Protein AF-A0A431ICI7-F1 (afdb_monomer)

Secondary structure (DSSP, 8-state):
-------------------------------------PPPP----HHHHHHHHHHTSGGGSPTT---SS-GGGHHHHHHHHHHHIIIIITHHHHHHT-SSHHHHHHHHHHHHHHHHHHHHHHTS-SBTTBSS--HHHHHHHHHHTTIIIIITTTT---SS-GGGSHHHHHHHHHHHTSTTTGGG--HHHHHHHHHHH-TTT-TT-PPP-----GGGGS---GGGG---TTTTS----PPPTTTPPP--S------

pLDDT: mean 85.46, std 24.21, range [22.05, 98.94]

Radius of gyration: 22.64 Å; Cα contacts (8 Å, |Δi|>4): 256; chains: 1; bounding box: 68×72×57 Å

Sequence (255 aa):
MPRSRARVCTWQTRTRSSATPATSAHASRGTDATATRSSPAGTNDFVPMSEDLSTEWVDHHRPGAPDLYPADRREEMDELMAAIYRDVNNGVYRCGFAGSQRAYEDAYDRLFSRLDELSQRLGTRRYLMGDHITDADIRLFTTLVRFDPVYHGHFKCNRRKLSEMPVLWAYARDLFQTPGFGDTVDFDHIKAHYYRVHRDINPTGIVPLGPDLADWMQPHGREALGGSPFGAGTAPGPLPSDEVVTDQLGTHRLG

Structure (mmCIF, N/CA/C/O backbone):
data_AF-A0A431ICI7-F1
#
_entry.id   AF-A0A431ICI7-F1
#
loop_
_atom_site.group_PDB
_atom_site.id
_atom_site.type_symbol
_atom_site.label_atom_id
_atom_site.label_alt_id
_atom_site.label_comp_id
_atom_site.label_asym_id
_atom_site.label_entity_id
_atom_site.label_seq_id
_atom_site.pdbx_PDB_ins_code
_atom_site.Cartn_x
_atom_site.Cartn_y
_atom_site.Cartn_z
_atom_site.occupancy
_atom_site.B_iso_or_equiv
_atom_site.auth_seq_id
_atom_site.auth_comp_id
_atom_site.auth_asym_id
_atom_site.auth_atom_id
_atom_site.pdbx_PDB_model_num
ATOM 1 N N . MET A 1 1 ? 51.771 0.787 7.799 1.00 35.22 1 MET A N 1
ATOM 2 C CA . MET A 1 1 ? 51.733 2.243 8.060 1.00 35.22 1 MET A CA 1
ATOM 3 C C . MET A 1 1 ? 50.279 2.703 8.078 1.00 35.22 1 MET A C 1
ATOM 5 O O . MET A 1 1 ? 49.544 2.266 7.202 1.00 35.22 1 MET A O 1
ATOM 9 N N . PRO A 1 2 ? 49.844 3.491 9.076 1.00 38.69 2 PRO A N 1
ATOM 10 C CA . PRO A 1 2 ? 48.440 3.850 9.282 1.00 38.69 2 PRO A CA 1
ATOM 11 C C . PRO A 1 2 ? 48.113 5.327 8.941 1.00 38.69 2 PRO A C 1
ATOM 13 O O . PRO A 1 2 ? 49.014 6.161 8.938 1.00 38.69 2 PRO A O 1
ATOM 16 N N . ARG A 1 3 ? 46.797 5.622 8.835 1.00 31.08 3 ARG A N 1
ATOM 17 C CA . ARG A 1 3 ? 46.086 6.935 8.927 1.00 31.08 3 ARG A CA 1
ATOM 18 C C . ARG A 1 3 ? 46.197 7.889 7.721 1.00 31.08 3 ARG A C 1
ATOM 20 O O . ARG A 1 3 ? 47.238 7.961 7.102 1.00 31.08 3 ARG A O 1
ATOM 27 N N . SER A 1 4 ? 45.249 8.776 7.397 1.00 31.97 4 SER A N 1
ATOM 28 C CA . SER A 1 4 ? 43.814 9.014 7.682 1.00 31.97 4 SER A CA 1
ATOM 29 C C . SER A 1 4 ? 43.428 10.361 7.024 1.00 31.97 4 SER A C 1
ATOM 31 O O . SER A 1 4 ? 44.318 11.196 6.873 1.00 31.97 4 SER A O 1
ATOM 33 N N . ARG A 1 5 ? 42.111 10.618 6.884 1.00 31.31 5 ARG A N 1
ATOM 34 C CA . ARG A 1 5 ? 41.378 11.900 6.648 1.00 31.31 5 ARG A CA 1
ATOM 35 C C . ARG A 1 5 ? 41.137 12.247 5.171 1.00 31.31 5 ARG A C 1
ATOM 37 O O . ARG A 1 5 ? 42.087 12.389 4.424 1.00 31.31 5 ARG A O 1
ATOM 44 N N . ALA A 1 6 ? 39.901 12.262 4.661 1.00 29.48 6 ALA A N 1
ATOM 45 C CA . ALA A 1 6 ? 38.679 13.011 5.018 1.00 29.48 6 ALA A CA 1
ATOM 46 C C . ALA A 1 6 ? 38.737 14.498 4.635 1.00 29.48 6 ALA A C 1
ATOM 48 O O . ALA A 1 6 ? 39.538 15.233 5.214 1.00 29.48 6 ALA A O 1
ATOM 49 N N . ARG A 1 7 ? 37.823 14.901 3.733 1.00 26.66 7 ARG A N 1
ATOM 50 C CA . ARG A 1 7 ? 37.019 16.147 3.688 1.00 26.66 7 ARG A CA 1
ATOM 51 C C . ARG A 1 7 ? 36.610 16.434 2.239 1.00 26.66 7 ARG A C 1
ATOM 53 O O . ARG A 1 7 ? 37.477 16.804 1.468 1.00 26.66 7 ARG A O 1
ATOM 60 N N . VAL A 1 8 ? 35.312 16.397 1.936 1.00 26.14 8 VAL A N 1
ATOM 61 C CA . VAL A 1 8 ? 34.585 17.577 1.435 1.00 26.14 8 VAL A CA 1
ATOM 62 C C . VAL A 1 8 ? 33.158 17.472 1.969 1.00 26.14 8 VAL A C 1
ATOM 64 O O . VAL A 1 8 ? 32.419 16.554 1.646 1.00 26.14 8 VAL A O 1
ATOM 67 N N . CYS A 1 9 ? 32.815 18.401 2.852 1.00 22.05 9 CYS A N 1
ATOM 68 C CA . CYS A 1 9 ? 31.454 18.714 3.248 1.00 22.05 9 CYS A CA 1
ATOM 69 C C . CYS A 1 9 ? 31.240 20.154 2.786 1.00 22.05 9 CYS A C 1
ATOM 71 O O . CYS A 1 9 ? 32.040 21.020 3.145 1.00 22.05 9 CYS A O 1
ATOM 73 N N . THR A 1 10 ? 30.240 20.400 1.946 1.00 23.34 10 THR A N 1
ATOM 74 C CA . THR A 1 10 ? 29.652 21.729 1.724 1.00 23.34 10 THR A CA 1
ATOM 75 C C . THR A 1 10 ? 28.295 21.549 1.047 1.00 23.34 10 THR A C 1
ATOM 77 O O . THR A 1 10 ? 28.165 21.659 -0.163 1.00 23.34 10 THR A O 1
ATOM 80 N N . TRP A 1 11 ? 27.269 21.276 1.851 1.00 22.09 11 TRP A N 1
ATOM 81 C CA . TRP A 1 11 ? 25.891 21.578 1.475 1.00 22.09 11 TRP A CA 1
ATOM 82 C C . TRP A 1 11 ? 25.530 22.930 2.095 1.00 22.09 11 TRP A C 1
ATOM 84 O O . TRP A 1 11 ? 25.498 23.085 3.315 1.00 22.09 11 TRP A O 1
ATOM 94 N N . GLN A 1 12 ? 25.324 23.933 1.242 1.00 23.31 12 GLN A N 1
ATOM 95 C CA . GLN A 1 12 ? 24.682 25.198 1.588 1.00 23.31 12 GLN A CA 1
ATOM 96 C C . GLN A 1 12 ? 23.401 25.310 0.765 1.00 23.31 12 GLN A C 1
ATOM 98 O O . GLN A 1 12 ? 23.447 25.677 -0.404 1.00 23.31 12 GLN A O 1
ATOM 103 N N . THR A 1 13 ? 22.252 25.100 1.397 1.00 27.39 13 THR A N 1
ATOM 104 C CA . THR A 1 13 ? 20.994 25.702 0.954 1.00 27.39 13 THR A CA 1
ATOM 105 C C . THR A 1 13 ? 20.482 26.593 2.078 1.00 27.39 13 THR A C 1
ATOM 107 O O . THR A 1 13 ? 20.143 26.172 3.180 1.00 27.39 13 THR A O 1
ATOM 110 N N . ARG A 1 14 ? 20.541 27.900 1.806 1.00 24.08 14 ARG A N 1
ATOM 111 C CA . ARG A 1 14 ? 19.943 28.961 2.614 1.00 24.08 14 ARG A CA 1
ATOM 112 C C . ARG A 1 14 ? 18.426 28.870 2.492 1.00 24.08 14 ARG A C 1
ATOM 114 O O . ARG A 1 14 ? 17.901 29.124 1.415 1.00 24.08 14 ARG A O 1
ATOM 121 N N . THR A 1 15 ? 17.736 28.757 3.615 1.00 29.36 15 THR A N 1
ATOM 122 C CA . THR A 1 15 ? 16.410 29.362 3.783 1.00 29.36 15 THR A CA 1
ATOM 123 C C . THR A 1 15 ? 16.458 30.285 4.994 1.00 29.36 15 THR A C 1
ATOM 125 O O . THR A 1 15 ? 16.533 29.862 6.144 1.00 29.36 15 THR A O 1
ATOM 128 N N . ARG A 1 16 ? 16.482 31.595 4.720 1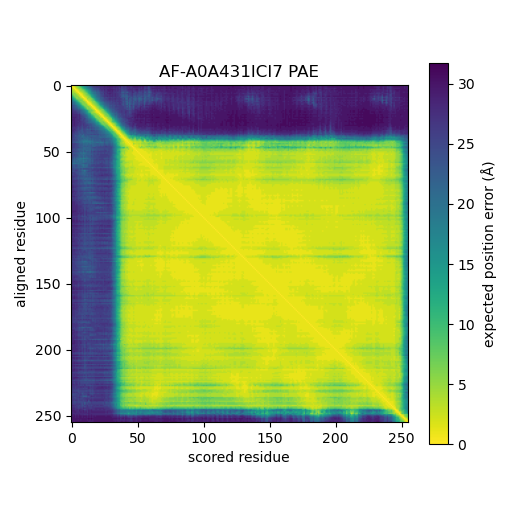.00 26.98 16 ARG A N 1
ATOM 129 C CA . ARG A 1 16 ? 16.219 32.630 5.722 1.00 26.98 16 ARG A CA 1
ATOM 130 C C . ARG A 1 16 ? 14.727 32.607 6.035 1.00 26.98 16 ARG A C 1
ATOM 132 O O . ARG A 1 16 ? 13.933 32.812 5.126 1.00 26.98 16 ARG A O 1
ATOM 139 N N . SER A 1 17 ? 14.366 32.508 7.307 1.00 28.56 17 SER A N 1
ATOM 140 C CA . SER A 1 17 ? 13.288 33.337 7.844 1.00 28.56 17 SER A CA 1
ATOM 141 C C . SER A 1 17 ? 13.507 33.580 9.334 1.00 28.56 17 SER A C 1
ATOM 143 O O . SER A 1 17 ? 13.981 32.724 10.073 1.00 28.56 17 SER A O 1
ATOM 145 N N . SER A 1 18 ? 13.269 34.826 9.704 1.00 29.34 18 SER A N 1
ATOM 146 C CA . SER A 1 18 ? 13.633 35.548 10.916 1.00 29.34 18 SER A CA 1
ATOM 147 C C . SER A 1 18 ? 12.704 35.285 12.101 1.00 29.34 18 SER A C 1
ATOM 149 O O . SER A 1 18 ? 11.494 35.336 11.914 1.00 29.34 18 SER A O 1
ATOM 151 N N . ALA A 1 19 ? 13.263 35.169 13.313 1.00 28.83 19 ALA A N 1
ATOM 152 C CA . ALA A 1 19 ? 12.935 36.019 14.473 1.00 28.83 19 ALA A CA 1
ATOM 153 C C . ALA A 1 19 ? 13.640 35.521 15.757 1.00 28.83 19 ALA A C 1
ATOM 155 O O . ALA A 1 19 ? 13.510 34.371 16.158 1.00 28.83 19 ALA A O 1
ATOM 156 N N . THR A 1 20 ? 14.357 36.418 16.431 1.00 29.75 20 THR A N 1
ATOM 157 C CA . THR A 1 20 ? 14.673 36.380 17.877 1.00 29.75 20 THR A CA 1
ATOM 158 C C . THR A 1 20 ? 14.260 37.759 18.433 1.00 29.75 20 THR A C 1
ATOM 160 O O . THR A 1 20 ? 14.182 38.688 17.620 1.00 29.75 20 THR A O 1
ATOM 163 N N . PRO A 1 21 ? 14.000 37.961 19.748 1.00 38.91 21 PRO A N 1
ATOM 164 C CA . PRO A 1 21 ? 15.080 37.918 20.751 1.00 38.91 21 PRO A CA 1
ATOM 165 C C . PRO A 1 21 ? 14.725 37.439 22.186 1.00 38.91 21 PRO A C 1
ATOM 167 O O . PRO A 1 21 ? 13.594 37.553 22.637 1.00 38.91 21 PRO A O 1
ATOM 170 N N . ALA A 1 22 ? 15.800 37.036 22.891 1.00 27.97 22 ALA A N 1
ATOM 171 C CA . ALA A 1 22 ? 16.102 37.159 24.336 1.00 27.97 22 ALA A CA 1
ATOM 172 C C . ALA A 1 22 ? 15.231 36.383 25.362 1.00 27.97 22 ALA A C 1
ATOM 174 O O . ALA A 1 22 ? 14.016 36.352 25.281 1.00 27.97 22 ALA A O 1
ATOM 175 N N . THR A 1 23 ? 15.768 35.774 26.435 1.00 29.08 23 THR A N 1
ATOM 176 C CA . THR A 1 23 ? 16.604 36.427 27.464 1.00 29.08 23 THR A CA 1
ATOM 177 C C . THR A 1 23 ? 17.294 35.424 28.423 1.00 29.08 23 THR A C 1
ATOM 179 O O . THR A 1 23 ? 16.712 34.416 28.802 1.00 29.08 23 THR A O 1
ATOM 182 N N . SER A 1 24 ? 18.501 35.816 28.859 1.00 28.12 24 SER A N 1
ATOM 183 C CA . SER A 1 24 ? 19.214 35.584 30.140 1.00 28.12 24 SER A CA 1
ATOM 184 C C . SER A 1 24 ? 19.641 34.194 30.640 1.00 28.12 24 SER A C 1
ATOM 186 O O . SER A 1 24 ? 18.874 33.251 30.776 1.00 28.12 24 SER A O 1
ATOM 188 N N . ALA A 1 25 ? 20.914 34.183 31.045 1.00 31.50 25 ALA A N 1
ATOM 189 C CA . ALA A 1 25 ? 21.702 33.121 31.643 1.00 31.50 25 ALA A CA 1
ATOM 190 C C . ALA A 1 25 ? 21.361 32.798 33.110 1.00 31.50 25 ALA A C 1
ATOM 192 O O . ALA A 1 25 ? 21.167 33.691 33.935 1.00 31.50 25 ALA A O 1
ATOM 193 N N . HIS A 1 26 ? 21.504 31.519 33.462 1.00 30.20 26 HIS A N 1
ATOM 194 C CA . HIS A 1 26 ? 22.018 31.111 34.767 1.00 30.20 26 HIS A CA 1
ATOM 195 C C . HIS A 1 26 ? 22.841 29.828 34.606 1.00 30.20 26 HIS A C 1
ATOM 197 O O . HIS A 1 26 ? 22.316 28.779 34.247 1.00 30.20 26 HIS A O 1
ATOM 203 N N . ALA A 1 27 ? 24.152 29.934 34.817 1.00 31.12 27 ALA A N 1
ATOM 204 C CA . ALA A 1 27 ? 25.061 28.799 34.829 1.00 31.12 27 ALA A CA 1
ATOM 205 C C . ALA A 1 27 ? 25.129 28.237 36.254 1.00 31.12 27 ALA A C 1
ATOM 207 O O . ALA A 1 27 ? 25.719 28.861 37.135 1.00 31.12 27 ALA A O 1
ATOM 208 N N . SER A 1 28 ? 24.557 27.056 36.477 1.00 32.16 28 SER A N 1
ATOM 209 C CA . SER A 1 28 ? 24.835 26.237 37.656 1.00 32.16 28 SER A CA 1
ATOM 210 C C . SER A 1 28 ? 25.696 25.041 37.248 1.00 32.16 28 SER A C 1
ATOM 212 O O . SER A 1 28 ? 25.405 24.308 36.306 1.00 32.16 28 SER A O 1
ATOM 214 N N . ARG A 1 29 ? 26.824 24.890 37.948 1.00 37.34 29 ARG A N 1
ATOM 215 C CA . ARG A 1 29 ? 27.723 23.738 37.854 1.00 37.34 29 ARG A CA 1
ATOM 216 C C . ARG A 1 29 ? 27.025 22.524 38.463 1.00 37.34 29 ARG A C 1
ATOM 218 O O . ARG A 1 29 ? 26.584 22.602 39.605 1.00 37.34 29 ARG A O 1
ATOM 225 N N . GLY A 1 30 ? 26.997 21.405 37.747 1.00 33.12 30 GLY A N 1
ATOM 226 C CA . GLY A 1 30 ? 26.501 20.150 38.296 1.00 33.12 30 GLY A CA 1
ATOM 227 C C . GLY A 1 30 ? 26.620 18.985 37.324 1.00 33.12 30 GLY A C 1
ATOM 228 O O . GLY A 1 30 ? 25.982 18.980 36.282 1.00 33.12 30 GLY A O 1
ATOM 229 N N . THR A 1 31 ? 27.399 17.993 37.752 1.00 35.88 31 THR A N 1
ATOM 230 C CA . THR A 1 31 ? 27.393 16.579 37.350 1.00 35.88 31 THR A CA 1
ATOM 231 C C . THR A 1 31 ? 27.916 16.195 35.965 1.00 35.88 31 THR A C 1
ATOM 233 O O . THR A 1 31 ? 27.416 16.593 34.919 1.00 35.88 31 THR A O 1
ATOM 236 N N . ASP A 1 32 ? 28.940 15.348 36.039 1.00 42.03 32 ASP A N 1
ATOM 237 C CA . ASP A 1 32 ? 29.557 14.531 35.006 1.00 42.03 32 ASP A CA 1
ATOM 238 C C . ASP A 1 32 ? 28.492 13.675 34.298 1.00 42.03 32 ASP A C 1
ATOM 240 O O . ASP A 1 32 ? 28.159 12.565 34.712 1.00 42.03 32 ASP A O 1
ATOM 244 N N . ALA A 1 33 ? 27.885 14.242 33.255 1.00 45.69 33 ALA A N 1
ATOM 245 C CA . ALA A 1 33 ? 27.108 13.484 32.296 1.00 45.69 33 ALA A CA 1
ATOM 246 C C . ALA A 1 33 ? 28.111 12.760 31.400 1.00 45.69 33 ALA A C 1
ATOM 248 O O . ALA A 1 33 ? 28.793 13.383 30.581 1.00 45.69 33 ALA A O 1
ATOM 249 N N . THR A 1 34 ? 28.189 11.438 31.538 1.00 48.56 34 THR A N 1
ATOM 250 C CA . THR A 1 34 ? 28.740 10.569 30.500 1.00 48.56 34 THR A CA 1
ATOM 251 C C . THR A 1 34 ? 27.905 10.802 29.246 1.00 48.56 34 THR A C 1
ATOM 253 O O . THR A 1 34 ? 26.868 10.185 29.031 1.00 48.56 34 THR A O 1
ATOM 256 N N . ALA A 1 35 ? 28.324 11.775 28.440 1.00 48.50 35 ALA A N 1
ATOM 257 C CA . ALA A 1 35 ? 27.729 12.063 27.156 1.00 48.50 35 ALA A CA 1
ATOM 258 C C . ALA A 1 35 ? 27.976 10.838 26.277 1.00 48.50 35 ALA A C 1
ATOM 260 O O . ALA A 1 35 ? 29.051 10.675 25.693 1.00 48.50 35 ALA A O 1
ATOM 261 N N . THR A 1 36 ? 26.983 9.953 26.198 1.00 52.47 36 THR A N 1
ATOM 262 C CA . THR A 1 36 ? 26.828 9.048 25.065 1.00 52.47 36 THR A CA 1
ATOM 263 C C . THR A 1 36 ? 26.913 9.919 23.825 1.00 52.47 36 THR A C 1
ATOM 265 O O . THR A 1 36 ? 26.010 10.709 23.553 1.00 52.47 36 THR A O 1
ATOM 268 N N . ARG A 1 37 ? 28.042 9.849 23.112 1.00 49.06 37 ARG A N 1
ATOM 269 C CA . ARG A 1 37 ? 28.173 10.487 21.805 1.00 49.06 37 ARG A CA 1
ATOM 270 C C . ARG A 1 37 ? 27.180 9.783 20.894 1.00 49.06 37 ARG A C 1
ATOM 272 O O . ARG A 1 37 ? 27.478 8.705 20.389 1.00 49.06 37 ARG A O 1
ATOM 279 N N . SER A 1 38 ? 26.002 10.364 20.716 1.00 62.31 38 SER A N 1
ATOM 280 C CA . SER A 1 38 ? 25.172 10.024 19.577 1.00 62.31 38 SER A CA 1
ATOM 281 C C . SER A 1 38 ? 25.931 10.480 18.336 1.00 62.31 38 SER A C 1
ATOM 283 O O . SER A 1 38 ? 26.339 11.640 18.221 1.00 62.31 38 SER A O 1
ATOM 285 N N . SER A 1 39 ? 26.197 9.550 17.422 1.00 71.94 39 SER A N 1
ATOM 286 C CA . SER A 1 39 ? 26.576 9.934 16.067 1.00 71.94 39 SER A CA 1
ATOM 287 C C . SER A 1 39 ? 25.468 10.838 15.511 1.00 71.94 39 SER A C 1
ATOM 289 O O . SER A 1 39 ? 24.292 10.550 15.754 1.00 71.94 39 SER A O 1
ATOM 291 N N . PRO A 1 40 ? 25.801 11.938 14.815 1.00 71.62 40 PRO A N 1
ATOM 292 C CA . PRO A 1 40 ? 24.779 12.779 14.208 1.00 71.62 40 PRO A CA 1
ATOM 293 C C . PRO A 1 40 ? 23.959 11.939 13.221 1.00 71.62 40 PRO A C 1
ATOM 295 O O . PRO A 1 40 ? 24.529 11.179 12.437 1.00 71.62 40 PRO A O 1
ATOM 298 N N . ALA A 1 41 ? 22.632 12.059 13.281 1.00 73.88 41 ALA A N 1
ATOM 299 C CA . ALA A 1 41 ? 21.757 11.454 12.285 1.00 73.88 41 ALA A CA 1
ATOM 300 C C . ALA A 1 41 ? 22.083 12.045 10.901 1.00 73.88 41 ALA A C 1
ATOM 302 O O . ALA A 1 41 ? 22.300 13.252 10.796 1.00 73.88 41 ALA A O 1
ATOM 303 N N . GLY A 1 42 ? 22.147 11.204 9.863 1.00 79.25 42 GLY A N 1
ATOM 304 C CA . GLY A 1 42 ? 22.395 11.654 8.487 1.00 79.25 42 GLY A CA 1
ATOM 305 C C . GLY A 1 42 ? 21.207 12.444 7.933 1.00 79.25 42 GLY A C 1
ATOM 306 O O . GLY A 1 42 ? 21.300 13.651 7.740 1.00 79.25 42 GLY A O 1
ATOM 307 N N . THR A 1 43 ? 20.080 11.761 7.731 1.00 87.38 43 THR A N 1
ATOM 308 C CA . THR A 1 43 ? 18.761 12.329 7.412 1.00 87.38 43 THR A CA 1
ATOM 309 C C . THR A 1 43 ? 17.673 11.377 7.925 1.00 87.38 43 THR A C 1
ATOM 311 O O . THR A 1 43 ? 17.943 10.200 8.162 1.00 87.38 43 THR A O 1
ATOM 314 N N . ASN A 1 44 ? 16.463 11.886 8.142 1.00 86.62 44 ASN A N 1
ATOM 315 C CA . ASN A 1 44 ? 15.256 11.107 8.436 1.00 86.62 44 ASN A CA 1
ATOM 316 C C . ASN A 1 44 ? 14.088 11.485 7.507 1.00 86.62 44 ASN A C 1
ATOM 318 O O . ASN A 1 44 ? 12.935 11.167 7.807 1.00 86.62 44 ASN A O 1
ATOM 322 N N . ASP A 1 45 ? 14.383 12.189 6.411 1.00 86.88 45 ASP A N 1
ATOM 323 C CA . ASP A 1 45 ? 13.393 12.573 5.413 1.00 86.88 45 ASP A CA 1
ATOM 324 C C . ASP A 1 45 ? 13.103 11.388 4.483 1.00 86.88 45 ASP A C 1
ATOM 326 O O . ASP A 1 45 ? 13.849 11.097 3.550 1.00 86.88 45 ASP A O 1
ATOM 330 N N . PHE A 1 46 ? 12.040 10.648 4.798 1.00 84.75 46 PHE A N 1
ATOM 331 C CA . PHE A 1 46 ? 11.766 9.345 4.192 1.00 84.75 46 PHE A CA 1
ATOM 332 C C . PHE A 1 46 ? 11.384 9.415 2.708 1.00 84.75 46 PHE A C 1
ATOM 334 O O . PHE A 1 46 ? 11.572 8.420 2.011 1.00 84.75 46 PHE A O 1
ATOM 341 N N . VAL A 1 47 ? 10.860 10.550 2.223 1.00 81.00 47 VAL A N 1
ATOM 342 C CA . VAL A 1 47 ? 10.490 10.701 0.805 1.00 81.00 47 VAL A CA 1
ATOM 343 C C . VAL A 1 47 ? 11.751 10.823 -0.063 1.00 81.00 47 VAL A C 1
ATOM 345 O O . VAL A 1 47 ? 12.003 9.887 -0.829 1.00 81.00 47 VAL A O 1
ATOM 348 N N . PRO A 1 48 ? 12.619 11.843 0.119 1.00 84.81 48 PRO A N 1
ATOM 349 C CA . PRO A 1 48 ? 13.861 11.951 -0.642 1.00 84.81 48 PRO A CA 1
ATOM 350 C C . PRO A 1 48 ? 14.784 10.757 -0.440 1.00 84.81 48 PRO A C 1
ATOM 352 O O . PRO A 1 48 ? 15.474 10.373 -1.365 1.00 84.81 48 PRO A O 1
ATOM 355 N N . MET A 1 49 ? 14.777 10.108 0.729 1.00 89.44 49 MET A N 1
ATOM 356 C CA . MET A 1 49 ? 15.611 8.923 0.951 1.00 89.44 49 MET A CA 1
ATOM 357 C C . MET A 1 49 ? 15.346 7.796 -0.059 1.00 89.44 49 MET A C 1
ATOM 359 O O . MET A 1 49 ? 16.296 7.181 -0.536 1.00 89.44 49 MET A O 1
ATOM 363 N N . SER A 1 50 ? 14.081 7.493 -0.370 1.00 88.69 50 SER A N 1
ATOM 364 C CA . SER A 1 50 ? 13.743 6.441 -1.348 1.00 88.69 50 SER A CA 1
ATOM 365 C C . SER A 1 50 ? 14.139 6.818 -2.781 1.00 88.69 50 SER A C 1
ATOM 367 O O . SER A 1 50 ? 14.607 5.974 -3.552 1.00 88.69 50 SER A O 1
ATOM 369 N N . GLU A 1 51 ? 14.023 8.105 -3.104 1.00 91.88 51 GLU A N 1
ATOM 370 C CA . GLU A 1 51 ? 14.416 8.677 -4.390 1.00 91.88 51 GLU A CA 1
ATOM 371 C C . GLU A 1 51 ? 15.943 8.679 -4.529 1.00 91.88 51 GLU A C 1
ATOM 373 O O . GLU A 1 51 ? 16.459 8.126 -5.496 1.00 91.88 51 GLU A O 1
ATOM 378 N N . ASP A 1 52 ? 16.667 9.155 -3.514 1.00 94.69 52 ASP A N 1
ATOM 379 C CA . ASP A 1 52 ? 18.129 9.159 -3.446 1.00 94.69 52 ASP A CA 1
ATOM 380 C C . ASP A 1 52 ? 18.692 7.741 -3.590 1.00 94.69 52 ASP A C 1
ATOM 382 O O . ASP A 1 52 ? 19.647 7.522 -4.334 1.00 94.69 52 ASP A O 1
ATOM 386 N N . LEU A 1 53 ? 18.095 6.744 -2.923 1.00 94.94 53 LEU A N 1
ATOM 387 C CA . LEU A 1 53 ? 18.489 5.341 -3.095 1.00 94.94 53 LEU A CA 1
ATOM 388 C C . LEU A 1 53 ? 18.336 4.876 -4.546 1.00 94.94 53 LEU A C 1
ATOM 390 O O . LEU A 1 53 ? 19.136 4.061 -5.001 1.00 94.94 53 LEU A O 1
ATOM 394 N N . SER A 1 54 ? 17.346 5.394 -5.270 1.00 93.62 54 SER A N 1
ATOM 395 C CA . SER A 1 54 ? 17.090 5.047 -6.668 1.00 93.62 54 SER A CA 1
ATOM 396 C C . SER A 1 54 ? 17.965 5.838 -7.650 1.00 93.62 54 SER A C 1
ATOM 398 O O . SER A 1 54 ? 18.311 5.298 -8.698 1.00 93.62 54 SER A O 1
ATOM 400 N N . THR A 1 55 ? 18.349 7.083 -7.337 1.00 93.94 55 THR A N 1
ATOM 401 C CA . THR A 1 55 ? 19.036 7.987 -8.284 1.00 93.94 55 THR A CA 1
ATOM 402 C C . THR A 1 55 ? 20.494 8.280 -7.949 1.00 93.94 55 THR A C 1
ATOM 404 O O . THR A 1 55 ? 21.317 8.348 -8.858 1.00 93.94 55 THR A O 1
ATOM 407 N N . GLU A 1 56 ? 20.842 8.416 -6.671 1.00 96.44 56 GLU A N 1
ATOM 408 C CA . GLU A 1 56 ? 22.183 8.824 -6.229 1.00 96.44 56 GLU A CA 1
ATOM 409 C C . GLU A 1 56 ? 23.084 7.627 -5.894 1.00 96.44 56 GLU A C 1
ATOM 411 O O . GLU A 1 56 ? 24.308 7.736 -5.921 1.00 96.44 56 GLU A O 1
ATOM 416 N N . TRP A 1 57 ? 22.497 6.464 -5.597 1.00 96.38 57 TRP A N 1
ATOM 417 C CA . TRP A 1 57 ? 23.226 5.244 -5.219 1.00 96.38 57 TRP A CA 1
ATOM 418 C C . TRP A 1 57 ? 23.393 4.237 -6.363 1.00 96.38 57 TRP A C 1
ATOM 420 O O . TRP A 1 57 ? 23.775 3.092 -6.117 1.00 96.38 57 TRP A O 1
ATOM 430 N N . VAL A 1 58 ? 23.138 4.646 -7.609 1.00 95.31 58 VAL A N 1
ATOM 431 C CA . VAL A 1 58 ? 23.139 3.767 -8.795 1.00 95.31 58 VAL A CA 1
ATOM 432 C C . VAL A 1 58 ? 24.447 2.982 -8.943 1.00 95.31 58 VAL A C 1
ATOM 434 O O . VAL A 1 58 ? 24.419 1.786 -9.228 1.00 95.31 58 VAL A O 1
ATOM 437 N N . ASP A 1 59 ? 25.592 3.603 -8.643 1.00 96.94 59 ASP A N 1
ATOM 438 C CA . ASP A 1 59 ? 26.917 2.961 -8.700 1.00 96.94 59 ASP A CA 1
ATOM 439 C C . ASP A 1 59 ? 27.103 1.819 -7.678 1.00 96.94 59 ASP A C 1
ATOM 441 O O . ASP A 1 59 ? 28.061 1.045 -7.752 1.00 96.94 59 ASP A O 1
ATOM 445 N N . HIS A 1 60 ? 26.194 1.706 -6.709 1.00 97.44 60 HIS A N 1
ATOM 446 C CA . HIS A 1 60 ? 26.193 0.689 -5.661 1.00 97.44 60 HIS A CA 1
ATOM 447 C C . HIS A 1 60 ? 25.067 -0.335 -5.817 1.00 97.44 60 HIS A C 1
ATOM 449 O O . HIS A 1 60 ? 24.961 -1.262 -5.010 1.00 97.44 60 HIS A O 1
ATOM 455 N N . HIS A 1 61 ? 24.227 -0.199 -6.843 1.00 97.75 61 HIS A N 1
ATOM 456 C CA . HIS A 1 61 ? 23.170 -1.163 -7.112 1.00 97.75 61 HIS A CA 1
ATOM 457 C C . HIS A 1 61 ? 23.749 -2.500 -7.573 1.00 97.75 61 HIS A C 1
ATOM 459 O O . HIS A 1 61 ? 24.776 -2.581 -8.251 1.00 97.75 61 HIS A O 1
ATOM 465 N N . ARG A 1 62 ? 23.052 -3.588 -7.239 1.00 97.19 62 ARG A N 1
ATOM 466 C CA . ARG A 1 62 ? 23.384 -4.902 -7.798 1.00 97.19 62 ARG A CA 1
ATOM 467 C C . ARG A 1 62 ? 23.141 -4.917 -9.317 1.00 97.19 62 ARG A C 1
ATOM 469 O O . ARG A 1 62 ? 22.216 -4.256 -9.796 1.00 97.19 62 ARG A O 1
ATOM 476 N N . PRO A 1 63 ? 23.857 -5.762 -10.076 1.00 97.19 63 PRO A N 1
ATOM 477 C CA . PRO A 1 63 ? 23.485 -6.053 -11.455 1.00 97.19 63 PRO A CA 1
ATOM 478 C C . PRO A 1 63 ? 22.025 -6.523 -11.557 1.00 97.19 63 PRO A C 1
ATOM 480 O O . PRO A 1 63 ? 21.572 -7.375 -10.785 1.00 97.19 63 PRO A O 1
ATOM 483 N N . GLY A 1 64 ? 21.285 -5.949 -12.508 1.00 96.50 64 GLY A N 1
ATOM 484 C CA . GLY A 1 64 ? 19.868 -6.248 -12.716 1.00 96.50 64 GLY A CA 1
ATOM 485 C C . GLY A 1 64 ? 18.927 -5.658 -11.660 1.00 96.50 64 GLY A C 1
ATOM 486 O O . GLY A 1 64 ? 17.808 -6.154 -11.531 1.00 96.50 64 GLY A O 1
ATOM 487 N N . ALA A 1 65 ? 19.350 -4.655 -10.880 1.00 97.69 65 ALA A N 1
ATOM 488 C CA . ALA A 1 65 ? 18.419 -3.872 -10.070 1.00 97.69 65 ALA A CA 1
ATOM 489 C C . ALA A 1 65 ? 17.367 -3.191 -10.976 1.00 97.69 65 ALA A C 1
ATOM 491 O O . ALA A 1 65 ? 17.730 -2.697 -12.047 1.00 97.69 65 ALA A O 1
ATOM 492 N N . PRO A 1 66 ? 16.075 -3.207 -10.601 1.00 96.75 66 PRO A N 1
ATOM 493 C CA . PRO A 1 66 ? 15.034 -2.525 -11.365 1.00 96.75 66 PRO A CA 1
ATOM 494 C C . PRO A 1 66 ? 15.162 -1.001 -11.230 1.00 96.75 66 PRO A C 1
ATOM 496 O O . PRO A 1 66 ? 15.581 -0.501 -10.188 1.00 96.75 66 PRO A O 1
ATOM 499 N N . ASP A 1 67 ? 14.735 -0.266 -12.257 1.00 95.56 67 ASP A N 1
ATOM 500 C CA . ASP A 1 67 ? 14.538 1.182 -12.159 1.00 95.56 67 ASP A CA 1
ATOM 501 C C . ASP A 1 67 ? 13.179 1.462 -11.505 1.00 95.56 67 ASP A C 1
ATOM 503 O O . ASP A 1 67 ? 12.129 1.366 -12.143 1.00 95.56 67 ASP A O 1
ATOM 507 N N . LEU A 1 68 ? 13.205 1.747 -10.202 1.00 97.31 68 LEU A N 1
ATOM 508 C CA . LEU A 1 68 ? 12.007 2.023 -9.407 1.00 97.31 68 LEU A CA 1
ATOM 509 C C . LEU A 1 68 ? 11.517 3.467 -9.559 1.00 97.31 68 LEU A C 1
ATOM 511 O O . LEU A 1 68 ? 10.385 3.758 -9.167 1.00 97.31 68 LEU A O 1
ATOM 515 N N . TYR A 1 69 ? 12.335 4.363 -10.123 1.00 97.06 69 TYR A N 1
ATOM 516 C CA . TYR A 1 69 ? 12.012 5.782 -10.259 1.00 97.06 69 TYR A CA 1
ATOM 517 C C . TYR A 1 69 ? 12.387 6.347 -11.652 1.00 97.06 69 TYR A C 1
ATOM 519 O O . TYR A 1 69 ? 13.168 7.312 -11.766 1.00 97.06 69 TYR A O 1
ATOM 527 N N . PRO A 1 70 ? 11.821 5.764 -12.732 1.00 95.62 70 PRO A N 1
ATOM 528 C CA . PRO A 1 70 ? 12.247 6.029 -14.102 1.00 95.62 70 PRO A CA 1
ATOM 529 C C . PRO A 1 70 ? 11.885 7.444 -14.551 1.00 95.62 70 PRO A C 1
ATOM 531 O O . PRO A 1 70 ? 10.774 7.929 -14.324 1.00 95.62 70 PRO A O 1
ATOM 534 N N . ALA A 1 71 ? 12.839 8.113 -15.204 1.00 95.25 71 ALA A N 1
ATOM 535 C CA . ALA A 1 71 ? 12.767 9.539 -15.530 1.00 95.25 71 ALA A CA 1
ATOM 536 C C . ALA A 1 71 ? 11.557 9.932 -16.395 1.00 95.25 71 ALA A C 1
ATOM 538 O O . ALA A 1 71 ? 11.009 11.017 -16.213 1.00 95.25 71 ALA A O 1
ATOM 539 N N . ASP A 1 72 ? 11.119 9.059 -17.303 1.00 95.31 72 ASP A N 1
ATOM 540 C CA . ASP A 1 72 ? 10.003 9.292 -18.226 1.00 95.31 72 ASP A CA 1
ATOM 541 C C . ASP A 1 72 ? 8.621 9.240 -17.555 1.00 95.31 72 ASP A C 1
ATOM 543 O O . ASP A 1 72 ? 7.634 9.630 -18.176 1.00 95.31 72 ASP A O 1
ATOM 547 N N . ARG A 1 73 ? 8.535 8.783 -16.296 1.00 95.25 73 ARG A N 1
ATOM 548 C CA . ARG A 1 73 ? 7.265 8.625 -15.562 1.00 95.25 73 ARG A CA 1
ATOM 549 C C . ARG A 1 73 ? 7.190 9.405 -14.254 1.00 95.25 73 ARG A C 1
ATOM 551 O O . ARG A 1 73 ? 6.177 9.301 -13.565 1.00 95.25 73 ARG A O 1
ATOM 558 N N . ARG A 1 74 ? 8.230 10.165 -13.894 1.00 95.69 74 ARG A N 1
ATOM 559 C CA . ARG A 1 74 ? 8.320 10.836 -12.582 1.00 95.69 74 ARG A CA 1
ATOM 560 C C . ARG A 1 74 ? 7.156 11.773 -12.318 1.00 95.69 74 ARG A C 1
ATOM 562 O O . ARG A 1 74 ? 6.557 11.666 -11.266 1.00 95.69 74 ARG A O 1
ATOM 569 N N . GLU A 1 75 ? 6.771 12.600 -13.287 1.00 97.50 75 GLU A N 1
ATOM 570 C CA . GLU A 1 75 ? 5.674 13.560 -13.104 1.00 97.50 75 GLU A CA 1
ATOM 571 C C . GLU A 1 75 ? 4.351 12.867 -12.729 1.00 97.50 75 GLU A C 1
ATOM 573 O O . GLU A 1 75 ? 3.780 13.155 -11.679 1.00 97.50 75 GLU A O 1
ATOM 578 N N . GLU A 1 76 ? 3.906 11.878 -13.518 1.00 97.56 76 GLU A N 1
ATOM 579 C CA . GLU A 1 76 ? 2.691 11.106 -13.204 1.00 97.56 76 GLU A CA 1
ATOM 580 C C . GLU A 1 76 ? 2.830 10.358 -11.867 1.00 97.56 76 GLU A C 1
ATOM 582 O O . GLU A 1 76 ? 1.884 10.273 -11.077 1.00 97.56 76 GLU A O 1
ATOM 587 N N . MET A 1 77 ? 4.008 9.792 -11.609 1.00 97.62 77 MET A N 1
ATOM 588 C CA . MET A 1 77 ? 4.260 9.012 -10.406 1.00 97.62 77 MET A CA 1
ATOM 589 C C . MET A 1 77 ? 4.262 9.883 -9.149 1.00 97.62 77 MET A C 1
ATOM 591 O O . MET A 1 77 ? 3.663 9.487 -8.156 1.00 97.62 77 MET A O 1
ATOM 595 N N . ASP A 1 78 ? 4.860 11.069 -9.187 1.00 97.62 78 ASP A N 1
ATOM 596 C CA . ASP A 1 78 ? 4.917 12.011 -8.069 1.00 97.62 78 ASP A CA 1
ATOM 597 C C . ASP A 1 78 ? 3.517 12.501 -7.699 1.00 97.62 78 ASP A C 1
ATOM 599 O O . ASP A 1 78 ? 3.150 12.517 -6.519 1.00 97.62 78 ASP A O 1
ATOM 603 N N . GLU A 1 79 ? 2.692 12.821 -8.699 1.00 98.31 79 GLU A N 1
ATOM 604 C CA . GLU A 1 79 ? 1.287 13.176 -8.492 1.00 98.31 79 GLU A CA 1
ATOM 605 C C . GLU A 1 79 ? 0.506 12.034 -7.827 1.00 98.31 79 GLU A C 1
ATOM 607 O O . GLU A 1 79 ? -0.217 12.243 -6.841 1.00 98.31 79 GLU A O 1
ATOM 612 N N . LEU A 1 80 ? 0.679 10.806 -8.328 1.00 98.50 80 LEU A N 1
ATOM 613 C CA . LEU A 1 80 ? 0.020 9.625 -7.781 1.00 98.50 80 LEU A CA 1
ATOM 614 C C . LEU A 1 80 ? 0.499 9.314 -6.356 1.00 98.50 80 LEU A C 1
ATOM 616 O O . LEU A 1 80 ? -0.325 9.073 -5.472 1.00 98.50 80 LEU A O 1
ATOM 620 N N . MET A 1 81 ? 1.807 9.354 -6.105 1.00 98.31 81 MET A N 1
ATOM 621 C CA . MET A 1 81 ? 2.403 9.116 -4.790 1.00 98.31 81 MET A CA 1
ATOM 622 C C . MET A 1 81 ? 1.963 10.173 -3.777 1.00 98.31 81 MET A C 1
ATOM 624 O O . MET A 1 81 ? 1.640 9.824 -2.641 1.00 98.31 81 MET A O 1
ATOM 628 N N . ALA A 1 82 ? 1.862 11.444 -4.174 1.00 98.06 82 ALA A N 1
ATOM 629 C CA . ALA A 1 82 ? 1.336 12.503 -3.317 1.00 98.06 82 ALA A CA 1
ATOM 630 C C . ALA A 1 82 ? -0.138 12.258 -2.947 1.00 98.06 82 ALA A C 1
ATOM 632 O O . ALA A 1 82 ? -0.536 12.451 -1.791 1.00 98.06 82 ALA A O 1
ATOM 633 N N . ALA A 1 83 ? -0.953 11.792 -3.900 1.00 98.50 83 ALA A N 1
ATOM 634 C CA . ALA A 1 83 ? -2.344 11.428 -3.647 1.00 98.50 83 ALA A CA 1
ATOM 635 C C . ALA A 1 83 ? -2.465 10.203 -2.721 1.00 98.50 83 ALA A C 1
ATOM 637 O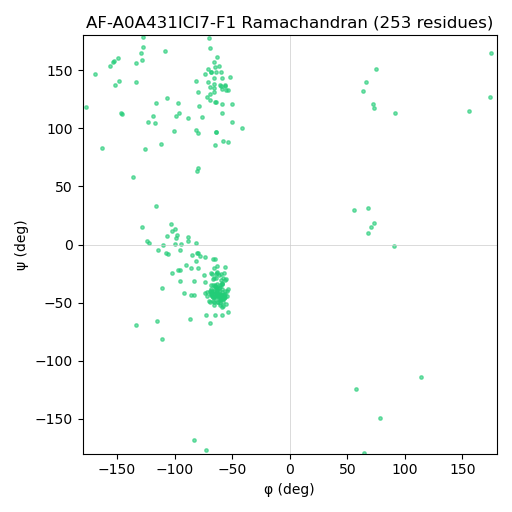 O . ALA A 1 83 ? -3.240 10.242 -1.760 1.00 98.50 83 ALA A O 1
ATOM 638 N N . ILE A 1 84 ? -1.669 9.154 -2.955 1.00 98.69 84 ILE A N 1
ATOM 639 C CA . ILE A 1 84 ? -1.595 7.957 -2.100 1.00 98.69 84 ILE A CA 1
ATOM 640 C C . ILE A 1 84 ? -1.158 8.343 -0.685 1.00 98.69 84 ILE A C 1
ATOM 642 O O . ILE A 1 84 ? -1.800 7.937 0.283 1.00 98.69 84 ILE A O 1
ATOM 646 N N . TYR A 1 85 ? -0.143 9.194 -0.541 1.00 98.38 85 TYR A N 1
ATOM 647 C CA . TYR A 1 85 ? 0.301 9.662 0.767 1.00 98.38 85 TYR A CA 1
ATOM 648 C C . TYR A 1 85 ? -0.808 10.403 1.510 1.00 98.38 85 TYR A C 1
ATOM 650 O O . TYR A 1 85 ? -1.141 10.074 2.650 1.00 98.38 85 TYR A O 1
ATOM 658 N N . ARG A 1 86 ? -1.416 11.396 0.857 1.00 98.50 86 ARG A N 1
ATOM 659 C CA . ARG A 1 86 ? -2.424 12.264 1.468 1.00 98.50 86 ARG A CA 1
ATOM 660 C C . ARG A 1 86 ? -3.695 11.509 1.864 1.00 98.50 86 ARG A C 1
ATOM 662 O O . ARG A 1 86 ? -4.260 11.808 2.920 1.00 98.50 86 ARG A O 1
ATOM 669 N N . ASP A 1 87 ? -4.164 10.607 1.006 1.00 98.75 87 ASP A N 1
ATOM 670 C CA . ASP A 1 87 ? -5.490 9.992 1.124 1.00 98.75 87 ASP A CA 1
ATOM 671 C C . ASP A 1 87 ? -5.438 8.563 1.692 1.00 98.75 87 ASP A C 1
ATOM 673 O O . ASP A 1 87 ? -6.414 8.135 2.297 1.00 98.75 87 ASP A O 1
ATOM 677 N N . VAL A 1 88 ? -4.318 7.840 1.558 1.00 98.88 88 VAL A N 1
ATOM 678 C CA . VAL A 1 88 ? -4.174 6.440 2.006 1.00 98.88 88 VAL A CA 1
ATOM 679 C C . VAL A 1 88 ? -3.152 6.315 3.129 1.00 98.88 88 VAL A C 1
ATOM 681 O O . VAL A 1 88 ? -3.549 6.022 4.257 1.00 98.88 88 VAL A O 1
ATOM 684 N N . ASN A 1 89 ? -1.866 6.590 2.871 1.00 98.50 89 ASN A N 1
ATOM 685 C CA . ASN A 1 89 ? -0.807 6.351 3.863 1.00 98.50 89 ASN A CA 1
ATOM 686 C C . ASN A 1 89 ? -1.034 7.178 5.135 1.00 98.50 89 ASN A C 1
ATOM 688 O O . ASN A 1 89 ? -1.012 6.644 6.237 1.00 98.50 89 ASN A O 1
ATOM 692 N N . ASN A 1 90 ? -1.317 8.473 4.986 1.00 98.25 90 ASN A N 1
ATOM 693 C CA . ASN A 1 90 ? -1.704 9.344 6.093 1.00 98.25 90 ASN A CA 1
ATOM 694 C C . ASN A 1 90 ? -3.218 9.278 6.376 1.00 98.25 90 ASN A C 1
ATOM 696 O O . ASN A 1 90 ? -3.669 9.621 7.467 1.00 98.25 90 ASN A O 1
ATOM 700 N N . GLY A 1 91 ? -4.026 8.832 5.409 1.00 98.69 91 GLY A N 1
ATOM 701 C CA . GLY A 1 91 ? -5.481 8.714 5.548 1.00 98.69 91 GLY A CA 1
ATOM 702 C C . GLY A 1 91 ? -5.902 7.767 6.671 1.00 98.69 91 GLY A C 1
ATOM 703 O O . GLY A 1 91 ? -6.746 8.127 7.493 1.00 98.69 91 GLY A O 1
ATOM 704 N N . VAL A 1 92 ? -5.255 6.603 6.780 1.00 98.81 92 VAL A N 1
ATOM 705 C CA . VAL A 1 92 ? -5.531 5.645 7.867 1.00 98.81 92 VAL A CA 1
ATOM 706 C C . VAL A 1 92 ? -5.193 6.222 9.248 1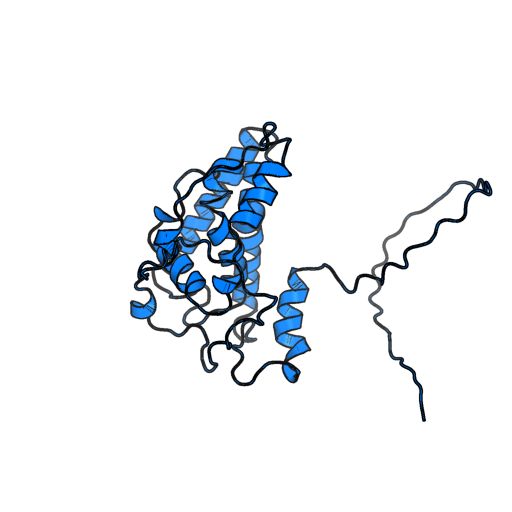.00 98.81 92 VAL A C 1
ATOM 708 O O . VAL A 1 92 ? -5.948 6.023 10.198 1.00 98.81 92 VAL A O 1
ATOM 711 N N . TYR A 1 93 ? -4.116 7.008 9.363 1.00 98.56 93 TYR A N 1
ATOM 712 C CA . TYR A 1 93 ? -3.754 7.700 10.606 1.00 98.56 93 TYR A CA 1
ATOM 713 C C . TYR A 1 93 ? -4.766 8.792 10.952 1.00 98.56 93 TYR A C 1
ATOM 715 O O . TYR A 1 93 ? -5.165 8.916 12.108 1.00 98.56 93 TYR A O 1
ATOM 723 N N . ARG A 1 94 ? -5.233 9.551 9.954 1.00 98.62 94 ARG A N 1
ATOM 724 C CA . ARG A 1 94 ? -6.298 10.546 10.147 1.00 98.62 94 ARG A CA 1
ATOM 725 C C . ARG A 1 94 ? -7.593 9.909 10.646 1.00 98.62 94 ARG A C 1
ATOM 727 O O . ARG A 1 94 ? -8.245 10.514 11.486 1.00 98.62 94 ARG A O 1
ATOM 734 N N . CYS A 1 95 ? -7.929 8.699 10.195 1.00 98.69 95 CYS A N 1
ATOM 735 C CA . CYS A 1 95 ? -9.051 7.938 10.750 1.00 98.69 95 CYS A CA 1
ATOM 736 C C . CYS A 1 95 ? -8.782 7.533 12.207 1.00 98.69 95 CYS A C 1
ATOM 738 O O . CYS A 1 95 ? -9.593 7.800 13.091 1.00 98.69 95 CYS A O 1
ATOM 740 N N . GLY A 1 96 ? -7.629 6.909 12.468 1.00 98.00 96 GLY A N 1
ATOM 741 C CA . GLY A 1 96 ? -7.305 6.338 13.776 1.00 98.00 96 GLY A CA 1
ATOM 742 C C . GLY A 1 96 ? -7.162 7.355 14.903 1.00 98.00 96 GLY A C 1
ATOM 743 O O . GLY A 1 96 ? -7.581 7.081 16.026 1.00 98.00 96 GLY A O 1
ATOM 744 N N . PHE A 1 97 ? -6.611 8.527 14.594 1.00 98.31 97 PHE A N 1
ATOM 745 C CA . PHE A 1 97 ? -6.349 9.604 15.551 1.00 98.31 97 PHE A CA 1
ATOM 746 C C . PHE A 1 97 ? -7.374 10.744 15.487 1.00 98.31 97 PHE A C 1
ATOM 748 O O . PHE A 1 97 ? -7.151 11.810 16.062 1.00 98.31 97 PHE A O 1
ATOM 755 N N . ALA A 1 98 ? -8.496 10.555 14.788 1.00 98.19 98 ALA A N 1
ATOM 756 C CA . ALA A 1 98 ? -9.548 11.558 14.723 1.00 98.19 98 ALA A CA 1
ATOM 757 C C . ALA A 1 98 ? -10.078 11.901 16.128 1.00 98.19 98 ALA A C 1
ATOM 759 O O . ALA A 1 98 ? -10.619 11.053 16.833 1.00 98.19 98 ALA A O 1
ATOM 760 N N . GLY A 1 99 ? -9.978 13.176 16.514 1.00 97.81 99 GLY A N 1
ATOM 761 C CA . GLY A 1 99 ? -10.498 13.681 17.793 1.00 97.81 99 GLY A CA 1
ATOM 762 C C . GLY A 1 99 ? -12.000 13.994 17.794 1.00 97.81 99 GLY A C 1
ATOM 763 O O . GLY A 1 99 ? -12.522 14.487 18.789 1.00 97.81 99 GLY A O 1
ATOM 764 N N . SER A 1 100 ? -12.700 13.773 16.677 1.00 98.62 100 SER A N 1
ATOM 765 C CA . SER A 1 100 ? -14.146 13.995 16.553 1.00 98.62 100 SER A CA 1
ATOM 766 C C . SER A 1 100 ? -14.756 13.096 15.478 1.00 98.62 100 SER A C 1
ATOM 768 O O . SER A 1 100 ? -14.063 12.698 14.542 1.00 98.62 100 SER A O 1
ATOM 770 N N . GLN A 1 101 ? -16.063 12.841 15.582 1.00 98.75 101 GLN A N 1
ATOM 771 C CA . GLN A 1 101 ? -16.811 12.026 14.619 1.00 98.75 101 GLN A CA 1
ATOM 772 C C . GLN A 1 101 ? -16.708 12.576 13.189 1.00 98.75 101 GLN A C 1
ATOM 774 O O . GLN A 1 101 ? -16.377 11.833 12.274 1.00 98.75 101 GLN A O 1
ATOM 779 N N . ARG A 1 102 ? -16.886 13.891 13.005 1.00 98.62 102 ARG A N 1
ATOM 780 C CA . ARG A 1 102 ? -16.803 14.521 11.679 1.00 98.62 102 ARG A CA 1
ATOM 781 C C . ARG A 1 102 ? -15.417 14.372 11.049 1.00 98.62 102 ARG A C 1
ATOM 783 O O . ARG A 1 102 ? -15.305 14.073 9.871 1.00 98.62 102 ARG A O 1
ATOM 790 N N . ALA A 1 103 ? -14.354 14.552 11.838 1.00 98.69 103 ALA A N 1
ATOM 791 C CA . ALA A 1 103 ? -12.990 14.377 11.337 1.00 98.69 103 ALA A CA 1
ATOM 792 C C . ALA A 1 103 ? -12.705 12.921 10.928 1.00 98.69 103 ALA A C 1
ATOM 794 O O . ALA A 1 103 ? -11.974 12.694 9.966 1.00 98.69 103 ALA A O 1
ATOM 795 N N . TYR A 1 104 ? -13.281 11.953 11.649 1.00 98.88 104 TYR A N 1
ATOM 796 C CA . TYR A 1 104 ? -13.220 10.542 11.279 1.00 98.88 104 TYR A CA 1
ATOM 797 C C . TYR A 1 104 ? -13.969 10.281 9.968 1.00 98.88 104 TYR A C 1
ATOM 799 O O . TYR A 1 104 ? -13.383 9.690 9.071 1.00 98.88 104 TYR A O 1
ATOM 807 N N . GLU A 1 105 ? -15.208 10.761 9.833 1.00 98.88 105 GLU A N 1
ATOM 808 C CA . GLU A 1 105 ? -16.031 10.606 8.622 1.00 98.88 105 GLU A CA 1
ATOM 809 C C . GLU A 1 105 ? -15.338 11.201 7.388 1.00 98.88 105 GLU A C 1
ATOM 811 O O . GLU A 1 105 ? -15.135 10.498 6.400 1.00 98.88 105 GLU A O 1
ATOM 816 N N . ASP A 1 106 ? -14.839 12.440 7.485 1.00 98.75 106 ASP A N 1
ATOM 817 C CA . ASP A 1 106 ? -14.109 13.105 6.396 1.00 98.75 106 ASP A CA 1
ATOM 818 C C . ASP A 1 106 ? -12.851 12.314 5.972 1.00 98.75 106 ASP A C 1
ATOM 820 O O . ASP A 1 106 ? -12.490 12.261 4.791 1.00 98.75 106 ASP A O 1
ATOM 824 N N . ALA A 1 107 ? -12.134 11.716 6.931 1.00 98.81 107 ALA A N 1
ATOM 825 C CA . ALA A 1 107 ? -10.951 10.904 6.653 1.00 98.81 107 ALA A CA 1
ATOM 826 C C . ALA A 1 107 ? -11.317 9.537 6.056 1.00 98.81 107 ALA A C 1
ATOM 828 O O . ALA A 1 107 ? -10.666 9.092 5.109 1.00 98.81 107 ALA A O 1
ATOM 829 N N . TYR A 1 108 ? -12.361 8.906 6.589 1.00 98.88 108 TYR A N 1
ATOM 830 C CA . TYR A 1 108 ? -12.877 7.612 6.166 1.00 98.88 108 TYR A CA 1
ATOM 831 C C . TYR A 1 108 ? -13.370 7.661 4.718 1.00 98.88 108 TYR A C 1
ATOM 833 O O . TYR A 1 108 ? -12.949 6.842 3.898 1.00 98.88 108 TYR A O 1
ATOM 841 N N . ASP A 1 109 ? -14.188 8.658 4.377 1.00 98.88 109 ASP A N 1
ATOM 842 C CA . ASP A 1 109 ? -14.737 8.817 3.030 1.00 98.88 109 ASP A CA 1
ATOM 843 C C . ASP A 1 109 ? -13.625 9.067 2.007 1.00 98.88 109 ASP A C 1
ATOM 845 O O . ASP A 1 109 ? -13.593 8.443 0.943 1.00 98.88 109 ASP A O 1
ATOM 849 N N . ARG A 1 110 ? -12.646 9.916 2.347 1.00 98.81 110 ARG A N 1
ATOM 850 C CA . ARG A 1 110 ? -11.491 10.186 1.474 1.00 98.81 110 ARG A CA 1
ATOM 851 C C . ARG A 1 110 ? -10.608 8.957 1.273 1.00 98.81 110 ARG A C 1
ATOM 853 O O . ARG A 1 110 ? -10.186 8.706 0.144 1.00 98.81 110 ARG A O 1
ATOM 860 N N . LEU A 1 111 ? -10.346 8.192 2.335 1.00 98.88 111 LEU A N 1
ATOM 861 C CA . LEU A 1 111 ? -9.581 6.947 2.261 1.00 98.88 111 LEU A CA 1
ATOM 862 C C . LEU A 1 111 ? -10.242 5.967 1.295 1.00 98.88 111 LEU A C 1
ATOM 864 O O . LEU A 1 111 ? -9.601 5.471 0.369 1.00 98.88 111 LEU A O 1
ATOM 868 N N . PHE A 1 112 ? -11.529 5.700 1.494 1.00 98.88 112 PHE A N 1
ATOM 869 C CA . PHE A 1 112 ? -12.225 4.697 0.705 1.00 98.88 112 PHE A CA 1
ATOM 870 C C . PHE A 1 112 ? -12.521 5.154 -0.725 1.00 98.88 112 PHE A C 1
ATOM 872 O O . PHE A 1 112 ? -12.416 4.329 -1.630 1.00 98.88 112 PHE A O 1
ATOM 879 N N . SER A 1 113 ? -12.753 6.451 -0.956 1.00 98.88 113 SER A N 1
ATOM 880 C CA . SER A 1 113 ? -12.791 7.016 -2.312 1.00 98.88 113 SER A CA 1
ATOM 881 C C . SER A 1 113 ? -11.473 6.771 -3.049 1.00 98.88 113 SER A C 1
ATOM 883 O O . SER A 1 113 ? -11.475 6.291 -4.181 1.00 98.88 113 SER A O 1
ATOM 885 N N . ARG A 1 114 ? -10.325 7.025 -2.403 1.00 98.88 114 ARG A N 1
ATOM 886 C CA . ARG A 1 114 ? -9.019 6.783 -3.031 1.00 98.88 114 ARG A CA 1
ATOM 887 C C . ARG A 1 114 ? -8.762 5.294 -3.267 1.00 98.88 114 ARG A C 1
ATOM 889 O O . ARG A 1 114 ? -8.226 4.942 -4.314 1.00 98.88 114 ARG A O 1
ATOM 896 N N . LEU A 1 115 ? -9.138 4.415 -2.337 1.00 98.88 115 LEU A N 1
ATOM 897 C CA . LEU A 1 115 ? -9.013 2.964 -2.529 1.00 98.88 115 LEU A CA 1
ATOM 898 C C . LEU A 1 115 ? -9.884 2.458 -3.692 1.00 98.88 115 LEU A C 1
ATOM 900 O O . LEU A 1 115 ? -9.453 1.562 -4.420 1.00 98.88 115 LEU A O 1
ATOM 904 N N . ASP A 1 116 ? -11.059 3.049 -3.920 1.00 98.88 116 ASP A N 1
ATOM 905 C CA . ASP A 1 116 ? -11.899 2.733 -5.082 1.00 98.88 116 ASP A CA 1
ATOM 906 C C . ASP A 1 116 ? -11.250 3.193 -6.395 1.00 98.88 116 ASP A C 1
ATOM 908 O O . ASP A 1 116 ? -11.194 2.422 -7.353 1.00 98.88 116 ASP A O 1
ATOM 912 N N . GLU A 1 117 ? -10.688 4.404 -6.435 1.00 98.81 117 GLU A N 1
ATOM 913 C CA . GLU A 1 117 ? -9.941 4.910 -7.598 1.00 98.81 117 GLU A CA 1
ATOM 914 C C . GLU A 1 117 ? -8.721 4.030 -7.923 1.00 98.81 117 GLU A C 1
ATOM 916 O O . GLU A 1 117 ? -8.492 3.670 -9.081 1.00 98.81 117 GLU A O 1
ATOM 921 N N . LEU A 1 118 ? -7.962 3.620 -6.901 1.00 98.88 118 LEU A N 1
ATOM 922 C CA . LEU A 1 118 ? -6.827 2.705 -7.061 1.00 98.88 118 LEU A CA 1
ATOM 923 C C . LEU A 1 118 ? -7.283 1.316 -7.526 1.00 98.88 118 LEU A C 1
ATOM 925 O O . LEU A 1 118 ? -6.647 0.729 -8.401 1.00 98.88 118 LEU A O 1
ATOM 929 N N . SER A 1 119 ? -8.406 0.811 -7.004 1.00 98.75 119 SER A N 1
ATOM 930 C CA . SER A 1 119 ? -9.005 -0.453 -7.455 1.00 98.75 119 SER A CA 1
ATOM 931 C C . SER A 1 119 ? -9.383 -0.399 -8.934 1.00 98.75 119 SER A C 1
ATOM 933 O O . SER A 1 119 ? -9.107 -1.341 -9.672 1.00 98.75 119 SER A O 1
ATOM 935 N N . GLN A 1 120 ? -9.978 0.705 -9.394 1.00 98.69 120 GLN A N 1
ATOM 936 C CA . GLN A 1 120 ? -10.303 0.895 -10.809 1.00 98.69 120 GLN A CA 1
ATOM 937 C C . GLN A 1 120 ? -9.034 0.947 -11.666 1.00 98.69 120 GLN A C 1
ATOM 939 O O . GLN A 1 120 ? -8.947 0.251 -12.679 1.00 98.69 120 GLN A O 1
ATOM 944 N N . ARG A 1 121 ? -8.016 1.707 -11.236 1.00 98.56 121 ARG A N 1
ATOM 945 C CA . ARG A 1 121 ? -6.732 1.817 -11.946 1.00 98.56 121 ARG A CA 1
ATOM 946 C C . ARG A 1 121 ? -6.037 0.461 -12.104 1.00 98.56 121 ARG A C 1
ATOM 948 O O . ARG A 1 121 ? -5.569 0.147 -13.200 1.00 98.56 121 ARG A O 1
ATOM 955 N N . LEU A 1 122 ? -5.994 -0.329 -11.030 1.00 98.81 122 LEU A N 1
ATOM 956 C CA . LEU A 1 122 ? -5.377 -1.660 -10.976 1.00 98.81 122 LEU A CA 1
ATOM 957 C C . LEU A 1 122 ? -6.249 -2.759 -11.599 1.00 98.81 122 LEU A C 1
ATOM 959 O O . LEU A 1 122 ? -5.770 -3.873 -11.819 1.00 98.81 122 LEU A O 1
ATOM 963 N N . GLY A 1 123 ? -7.511 -2.465 -11.923 1.00 98.25 123 GLY A N 1
ATOM 964 C CA . GLY A 1 123 ? -8.398 -3.390 -12.628 1.00 98.25 123 GLY A CA 1
ATOM 965 C C . GLY A 1 123 ? -7.915 -3.713 -14.043 1.00 98.25 123 GLY A C 1
ATOM 966 O O . GLY A 1 123 ? -8.204 -4.789 -14.556 1.00 98.25 123 GLY A O 1
ATOM 967 N N . THR A 1 124 ? -7.138 -2.813 -14.655 1.00 97.69 124 THR A N 1
ATOM 968 C CA . THR A 1 124 ? -6.613 -2.968 -16.023 1.00 97.69 124 THR A CA 1
ATOM 969 C C . THR A 1 124 ? -5.091 -2.866 -16.116 1.00 97.69 124 THR A C 1
ATOM 971 O O . THR A 1 124 ? -4.554 -2.861 -17.218 1.00 97.69 124 THR A O 1
ATOM 974 N N . ARG A 1 125 ? -4.385 -2.711 -14.992 1.00 98.31 125 ARG A N 1
ATOM 975 C CA . ARG A 1 125 ? -2.919 -2.568 -14.930 1.00 98.31 125 ARG A CA 1
ATOM 976 C C . ARG A 1 125 ? -2.385 -3.469 -13.847 1.00 98.31 125 ARG A C 1
ATOM 978 O O . ARG A 1 125 ? -3.010 -3.518 -12.789 1.00 98.31 125 ARG A O 1
ATOM 985 N N . ARG A 1 126 ? -1.251 -4.137 -14.074 1.00 98.62 126 ARG A N 1
ATOM 986 C CA . ARG A 1 126 ? -0.653 -5.016 -13.061 1.00 98.62 126 ARG A CA 1
ATOM 987 C C . ARG A 1 126 ? -0.086 -4.237 -11.867 1.00 98.62 126 ARG A C 1
ATOM 989 O O . ARG A 1 126 ? -0.325 -4.639 -10.730 1.00 98.62 126 ARG A O 1
ATOM 996 N N . TYR A 1 127 ? 0.552 -3.103 -12.121 1.00 98.81 127 TYR A N 1
ATOM 997 C CA . TYR A 1 127 ? 1.111 -2.210 -11.107 1.00 98.81 127 TYR A CA 1
ATOM 998 C C . TYR A 1 127 ? 0.610 -0.780 -11.306 1.00 98.81 127 TYR A C 1
ATOM 1000 O O . TYR A 1 127 ? -0.033 -0.458 -12.314 1.00 98.81 127 TYR A O 1
ATOM 1008 N N . LEU A 1 128 ? 0.877 0.097 -10.341 1.00 98.69 128 LEU A N 1
ATOM 1009 C CA . LEU A 1 128 ? 0.371 1.465 -10.348 1.00 98.69 128 LEU A CA 1
ATOM 1010 C C . LEU A 1 128 ? 0.845 2.252 -11.564 1.00 98.69 128 LEU A C 1
ATOM 1012 O O . LEU A 1 128 ? 0.057 3.023 -12.107 1.00 98.69 128 LEU A O 1
ATOM 1016 N N . MET A 1 129 ? 2.065 2.015 -12.039 1.00 97.81 129 MET A N 1
ATOM 1017 C CA . MET A 1 129 ? 2.624 2.691 -13.215 1.00 97.81 129 MET A CA 1
ATOM 1018 C C . MET A 1 129 ? 2.627 1.816 -14.477 1.00 97.81 129 MET A C 1
ATOM 1020 O O . MET A 1 129 ? 3.328 2.129 -15.434 1.00 97.81 129 MET A O 1
ATOM 1024 N N . GLY A 1 130 ? 1.835 0.737 -14.515 1.00 94.00 130 GLY A N 1
ATOM 1025 C CA . GLY A 1 130 ? 1.687 -0.134 -15.686 1.00 94.00 130 GLY A CA 1
ATOM 1026 C C . GLY A 1 130 ? 2.236 -1.541 -15.456 1.00 94.00 130 GLY A C 1
ATOM 1027 O O . GLY A 1 130 ? 1.674 -2.298 -14.666 1.00 94.00 130 GLY A O 1
ATOM 1028 N N . ASP A 1 131 ? 3.296 -1.891 -16.184 1.00 96.19 131 ASP A N 1
ATOM 1029 C CA . ASP A 1 131 ? 3.758 -3.278 -16.341 1.00 96.19 131 ASP A CA 1
ATOM 1030 C C . ASP A 1 131 ? 4.784 -3.735 -15.298 1.00 96.19 131 ASP A C 1
ATOM 1032 O O . ASP A 1 131 ? 4.974 -4.941 -15.127 1.00 96.19 131 ASP A O 1
ATOM 1036 N N . HIS A 1 132 ? 5.431 -2.800 -14.597 1.00 98.12 132 HIS A N 1
ATOM 1037 C CA . HIS A 1 132 ? 6.530 -3.077 -13.665 1.00 98.12 132 HIS A CA 1
ATOM 1038 C C . HIS A 1 132 ? 6.344 -2.333 -12.344 1.00 98.12 132 HIS A C 1
ATOM 1040 O O . HIS A 1 132 ? 5.670 -1.301 -12.313 1.00 98.12 132 HIS A O 1
ATOM 1046 N N . ILE A 1 133 ? 6.955 -2.860 -11.282 1.00 98.69 133 ILE A N 1
ATOM 1047 C CA . ILE A 1 133 ? 6.960 -2.233 -9.959 1.00 98.69 133 ILE A CA 1
ATOM 1048 C C . ILE A 1 133 ? 7.744 -0.923 -10.023 1.00 98.69 133 ILE A C 1
ATOM 1050 O O . ILE A 1 133 ? 8.851 -0.882 -10.561 1.00 98.69 133 ILE A O 1
ATOM 1054 N N . THR A 1 134 ? 7.189 0.124 -9.420 1.00 98.56 134 THR A N 1
ATOM 1055 C CA . THR A 1 134 ? 7.884 1.387 -9.152 1.00 98.56 134 THR A CA 1
ATOM 1056 C C . THR A 1 134 ? 7.773 1.775 -7.678 1.00 98.56 134 THR A C 1
ATOM 1058 O O . THR A 1 134 ? 7.120 1.098 -6.878 1.00 98.56 134 THR A O 1
ATOM 1061 N N . ASP A 1 135 ? 8.393 2.891 -7.297 1.00 97.94 135 ASP A N 1
ATOM 1062 C CA . ASP A 1 135 ? 8.334 3.412 -5.928 1.00 97.94 135 ASP A CA 1
ATOM 1063 C C . ASP A 1 135 ? 6.891 3.684 -5.454 1.00 97.94 135 ASP A C 1
ATOM 1065 O O . ASP A 1 135 ? 6.555 3.498 -4.283 1.00 97.94 135 ASP A O 1
ATOM 1069 N N . ALA A 1 136 ? 5.975 4.002 -6.376 1.00 98.50 136 ALA A N 1
ATOM 1070 C CA . ALA A 1 136 ? 4.557 4.139 -6.054 1.00 98.50 136 ALA A CA 1
ATOM 1071 C C . ALA A 1 136 ? 3.959 2.852 -5.463 1.00 98.50 136 ALA A C 1
ATOM 1073 O O . ALA A 1 136 ? 3.176 2.913 -4.507 1.00 98.50 136 ALA A O 1
ATOM 1074 N N . ASP A 1 137 ? 4.329 1.688 -6.006 1.00 98.88 137 ASP A N 1
ATOM 1075 C CA . ASP A 1 137 ? 3.827 0.398 -5.538 1.00 98.88 137 ASP A CA 1
ATOM 1076 C C . ASP A 1 137 ? 4.353 0.081 -4.135 1.00 98.88 137 ASP A C 1
ATOM 1078 O O . ASP A 1 137 ? 3.587 -0.362 -3.273 1.00 98.88 137 ASP A O 1
ATOM 1082 N N . ILE A 1 138 ? 5.628 0.396 -3.881 1.00 98.69 138 ILE A N 1
ATOM 1083 C CA . ILE A 1 138 ? 6.286 0.253 -2.575 1.00 98.69 138 ILE A CA 1
ATOM 1084 C C . ILE A 1 138 ? 5.576 1.124 -1.530 1.00 98.69 138 ILE A C 1
ATOM 1086 O O . ILE A 1 138 ? 5.158 0.630 -0.474 1.00 98.69 138 ILE A O 1
ATOM 1090 N N . ARG A 1 139 ? 5.349 2.409 -1.837 1.00 98.50 139 ARG A N 1
ATOM 1091 C CA . ARG A 1 139 ? 4.662 3.349 -0.935 1.00 98.50 139 ARG A CA 1
ATOM 1092 C C . ARG A 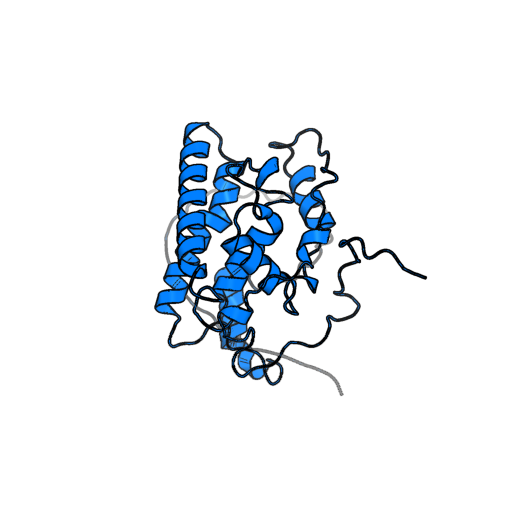1 139 ? 3.230 2.913 -0.621 1.00 98.50 139 ARG A C 1
ATOM 1094 O O . ARG A 1 139 ? 2.789 3.039 0.524 1.00 98.50 139 ARG A O 1
ATOM 1101 N N . LEU A 1 140 ? 2.497 2.353 -1.586 1.00 98.88 140 LEU A N 1
ATOM 1102 C CA . LEU A 1 140 ? 1.155 1.822 -1.332 1.00 98.88 140 LEU A CA 1
ATOM 1103 C C . LEU A 1 140 ? 1.192 0.521 -0.511 1.00 98.88 140 LEU A C 1
ATOM 1105 O O . LEU A 1 140 ? 0.427 0.377 0.449 1.00 98.88 140 LEU A O 1
ATOM 1109 N N . PHE A 1 141 ? 2.086 -0.411 -0.853 1.00 98.88 141 PHE A N 1
ATOM 1110 C CA . PHE A 1 141 ? 2.190 -1.730 -0.222 1.00 98.88 141 PHE A CA 1
ATOM 1111 C C . PHE A 1 141 ? 2.356 -1.647 1.292 1.00 98.88 141 PHE A C 1
ATOM 1113 O O . PHE A 1 141 ? 1.656 -2.346 2.028 1.00 98.88 141 PHE A O 1
ATOM 1120 N N . THR A 1 142 ? 3.219 -0.744 1.766 1.00 98.56 142 THR A N 1
ATOM 1121 C CA . THR A 1 142 ? 3.474 -0.570 3.205 1.00 98.56 142 THR A CA 1
ATOM 1122 C C . THR A 1 142 ?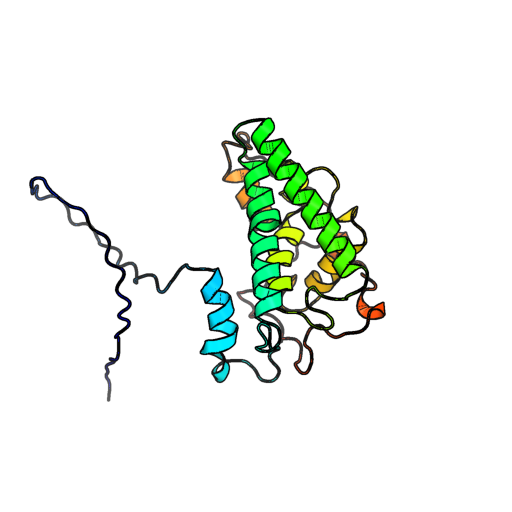 2.200 -0.288 4.008 1.00 98.56 142 THR A C 1
ATOM 1124 O O . THR A 1 142 ? 2.113 -0.687 5.173 1.00 98.56 142 THR A O 1
ATOM 1127 N N . THR A 1 143 ? 1.194 0.346 3.396 1.00 98.88 143 THR A N 1
ATOM 1128 C CA . THR A 1 143 ? -0.113 0.572 4.022 1.00 98.88 143 THR A CA 1
ATOM 1129 C C . THR A 1 143 ? -1.053 -0.616 3.849 1.00 98.88 143 THR A C 1
ATOM 1131 O O . THR A 1 143 ? -1.693 -1.022 4.818 1.00 98.88 143 THR A O 1
ATOM 1134 N N . LEU A 1 144 ? -1.118 -1.215 2.656 1.00 98.94 144 LEU A N 1
ATOM 1135 C CA . LEU A 1 144 ? -2.003 -2.358 2.403 1.00 98.94 144 LEU A CA 1
ATOM 1136 C C . LEU A 1 144 ? -1.663 -3.557 3.299 1.00 98.94 144 LEU A C 1
ATOM 1138 O O . LEU A 1 144 ? -2.557 -4.132 3.915 1.00 98.94 144 LEU A O 1
ATOM 1142 N N . VAL A 1 145 ? -0.379 -3.882 3.463 1.00 98.81 145 VAL A N 1
ATOM 1143 C CA . VAL A 1 145 ? 0.051 -5.030 4.280 1.00 98.81 145 VAL A CA 1
ATOM 1144 C C . VAL A 1 145 ? -0.320 -4.896 5.764 1.00 98.81 145 VAL A C 1
ATOM 1146 O O . VAL A 1 145 ? -0.499 -5.885 6.468 1.00 98.81 145 VAL A O 1
ATOM 1149 N N . ARG A 1 146 ? -0.518 -3.663 6.245 1.00 98.88 146 ARG A N 1
ATOM 1150 C CA . ARG A 1 146 ? -0.931 -3.349 7.624 1.00 98.88 146 ARG A CA 1
ATOM 1151 C C . ARG A 1 146 ? -2.443 -3.158 7.769 1.00 98.88 146 ARG A C 1
ATOM 1153 O O . ARG A 1 146 ? -2.929 -2.985 8.889 1.00 98.88 146 ARG A O 1
ATOM 1160 N N . PHE A 1 147 ? -3.194 -3.195 6.668 1.00 98.88 147 PHE A N 1
ATOM 1161 C CA . PHE A 1 147 ? -4.601 -2.816 6.658 1.00 98.88 147 PHE A CA 1
ATOM 1162 C C . PHE A 1 147 ? -5.464 -3.755 7.504 1.00 98.88 147 PHE A C 1
ATOM 1164 O O . PHE A 1 147 ? -6.024 -3.318 8.506 1.00 98.88 147 PHE A O 1
ATOM 1171 N N . ASP A 1 148 ? -5.514 -5.045 7.175 1.00 98.75 148 ASP A N 1
ATOM 1172 C CA . ASP A 1 148 ? -6.315 -6.019 7.934 1.00 98.75 148 ASP A CA 1
ATOM 1173 C C . ASP A 1 148 ? -5.777 -6.280 9.354 1.00 98.75 148 ASP A C 1
ATOM 1175 O O . ASP A 1 148 ? -6.584 -6.303 10.289 1.00 98.75 148 ASP A O 1
ATOM 1179 N N . PRO A 1 149 ? -4.451 -6.419 9.575 1.00 98.50 149 PRO A N 1
ATOM 1180 C CA . PRO A 1 149 ? -3.903 -6.658 10.911 1.00 98.50 149 PRO A CA 1
ATOM 1181 C C . PRO A 1 149 ? -4.037 -5.491 11.886 1.00 98.50 149 PRO A C 1
ATOM 1183 O O . PRO A 1 149 ? -4.022 -5.716 13.095 1.00 98.50 149 PRO A O 1
ATOM 1186 N N . VAL A 1 150 ? -4.128 -4.255 11.385 1.00 98.88 150 VAL A N 1
ATOM 1187 C CA . VAL A 1 150 ? -4.122 -3.047 12.218 1.00 98.88 150 VAL A CA 1
ATOM 1188 C C . VAL A 1 150 ? -5.219 -2.079 11.801 1.00 98.88 150 VAL A C 1
ATOM 1190 O O . VAL A 1 150 ? -6.152 -1.856 12.571 1.00 98.88 150 VAL A O 1
ATOM 1193 N N . TYR A 1 151 ? -5.113 -1.457 10.626 1.00 98.88 151 TYR A N 1
ATOM 1194 C CA . TYR A 1 151 ? -5.883 -0.245 10.317 1.00 98.88 151 TYR A CA 1
ATOM 1195 C C . TYR A 1 151 ? -7.395 -0.469 10.289 1.00 98.88 151 TYR A C 1
ATOM 1197 O O . TYR A 1 151 ? -8.151 0.371 10.783 1.00 98.88 151 TYR A O 1
ATOM 1205 N N . HIS A 1 152 ? -7.833 -1.625 9.797 1.00 98.88 152 HIS A N 1
ATOM 1206 C CA . HIS A 1 152 ? -9.234 -2.016 9.747 1.00 98.88 152 HIS A CA 1
ATOM 1207 C C . HIS A 1 152 ? -9.880 -1.960 11.139 1.00 98.88 152 HIS A C 1
ATOM 1209 O O . HIS A 1 152 ? -10.908 -1.315 11.331 1.00 98.88 152 HIS A O 1
ATOM 1215 N N . GLY A 1 153 ? -9.257 -2.598 12.134 1.00 98.62 153 GLY A N 1
ATOM 1216 C CA . GLY A 1 153 ? -9.760 -2.621 13.508 1.00 98.62 153 GLY A CA 1
ATOM 1217 C C . GLY A 1 153 ? -9.303 -1.418 14.332 1.00 98.62 153 GLY A C 1
ATOM 1218 O O . GLY A 1 153 ? -10.114 -0.605 14.769 1.00 98.62 153 GLY A O 1
ATOM 1219 N N . HIS A 1 154 ? -7.993 -1.304 14.553 1.00 98.62 154 HIS A N 1
ATOM 1220 C CA . HIS A 1 154 ? -7.382 -0.326 15.455 1.00 98.62 154 HIS A CA 1
ATOM 1221 C C . HIS A 1 154 ? -7.692 1.122 15.049 1.00 98.62 154 HIS A C 1
ATOM 1223 O O . HIS A 1 154 ? -8.058 1.934 15.898 1.00 98.62 154 HIS A O 1
ATOM 1229 N N . PHE A 1 155 ? -7.620 1.429 13.750 1.00 98.88 155 PHE A N 1
ATOM 1230 C CA . PHE A 1 155 ? -7.918 2.760 13.208 1.00 98.88 155 PHE A CA 1
ATOM 1231 C C . PHE A 1 155 ? -9.331 2.892 12.633 1.00 98.88 155 PHE A C 1
ATOM 1233 O O . PHE A 1 155 ? -9.659 3.925 12.052 1.00 98.88 155 PHE A O 1
ATOM 1240 N N . LYS A 1 156 ? -10.186 1.876 12.818 1.00 98.88 156 LYS A N 1
ATOM 1241 C CA . LYS A 1 156 ? -11.592 1.879 12.381 1.00 98.88 156 LYS A CA 1
ATOM 1242 C C . LYS A 1 156 ? -11.756 2.159 10.878 1.00 98.88 156 LYS A C 1
ATOM 1244 O O . LYS A 1 156 ? -12.766 2.715 10.456 1.00 98.88 156 LYS A O 1
ATOM 1249 N N . CYS A 1 157 ? -10.777 1.786 10.056 1.00 98.81 157 CYS A N 1
ATOM 1250 C CA . CYS A 1 157 ? -10.859 1.873 8.596 1.00 98.81 157 CYS A CA 1
ATOM 1251 C C . CYS A 1 157 ? -11.655 0.673 8.056 1.00 98.81 157 CYS A C 1
ATOM 1253 O O . CYS A 1 157 ? -11.109 -0.199 7.387 1.00 98.81 157 CYS A O 1
ATOM 1255 N N . ASN A 1 158 ? -12.934 0.574 8.418 1.00 98.69 158 ASN A N 1
ATOM 1256 C CA . ASN A 1 158 ? -13.681 -0.687 8.432 1.00 98.69 158 ASN A CA 1
ATOM 1257 C C . ASN A 1 158 ? -14.870 -0.750 7.457 1.00 98.69 158 ASN A C 1
ATOM 1259 O O . ASN A 1 158 ? -15.872 -1.392 7.763 1.00 98.69 158 ASN A O 1
ATOM 1263 N N . ARG A 1 159 ? -14.794 -0.106 6.281 1.00 98.75 159 ARG A N 1
ATOM 1264 C CA . ARG A 1 159 ? -15.810 -0.318 5.225 1.00 98.75 159 ARG A CA 1
ATOM 1265 C C . ARG A 1 159 ? -15.827 -1.769 4.761 1.00 98.75 159 ARG A C 1
ATOM 1267 O O . ARG A 1 159 ? -16.892 -2.340 4.557 1.00 98.75 159 ARG A O 1
ATOM 1274 N N . ARG A 1 160 ? -14.628 -2.311 4.543 1.00 97.94 160 ARG A N 1
ATOM 1275 C CA . ARG A 1 160 ? -14.312 -3.680 4.127 1.00 97.94 160 ARG A CA 1
ATOM 1276 C C . ARG A 1 160 ? -12.893 -4.000 4.566 1.00 97.94 160 ARG A C 1
ATOM 1278 O O . ARG A 1 160 ? -12.062 -3.090 4.639 1.00 97.94 160 ARG A O 1
ATOM 1285 N N . LYS A 1 161 ? -12.603 -5.276 4.784 1.00 98.75 161 LYS A N 1
ATOM 1286 C CA . LYS A 1 161 ? -11.225 -5.768 4.851 1.00 98.75 161 LYS A CA 1
ATOM 1287 C C . LYS A 1 161 ? -10.544 -5.628 3.489 1.00 98.75 161 LYS A C 1
ATOM 1289 O O . LYS A 1 161 ? -11.206 -5.618 2.450 1.00 98.75 161 LYS A O 1
ATOM 1294 N N . LEU A 1 162 ? -9.217 -5.578 3.475 1.00 98.81 162 LEU A N 1
ATOM 1295 C CA . LEU A 1 162 ? -8.415 -5.675 2.261 1.00 98.81 162 LEU A CA 1
ATOM 1296 C C . LEU A 1 162 ? -8.739 -6.957 1.500 1.00 98.81 162 LEU A C 1
ATOM 1298 O O . LEU A 1 162 ? -8.989 -6.891 0.302 1.00 98.81 162 LEU A O 1
ATOM 1302 N N . SER A 1 163 ? -8.838 -8.082 2.207 1.00 98.31 163 SER A N 1
ATOM 1303 C CA . SER A 1 163 ? -9.237 -9.384 1.652 1.00 98.31 163 SER A CA 1
ATOM 1304 C C . SER A 1 163 ? -10.604 -9.391 0.934 1.00 98.31 163 SER A C 1
ATOM 1306 O O . SER A 1 163 ? -10.848 -10.245 0.085 1.00 98.31 163 SER A O 1
ATOM 1308 N N . GLU A 1 164 ? -11.476 -8.411 1.197 1.00 98.69 164 GLU A N 1
ATOM 1309 C CA . GLU A 1 164 ? -12.804 -8.251 0.578 1.00 98.69 164 GLU A CA 1
ATOM 1310 C C . GLU A 1 164 ? -12.814 -7.232 -0.586 1.00 98.69 164 GLU A C 1
ATOM 1312 O O . GLU A 1 164 ? -13.876 -6.897 -1.126 1.00 98.69 164 GLU A O 1
ATOM 1317 N N . MET A 1 165 ? -11.642 -6.715 -0.975 1.00 98.69 165 MET A N 1
ATOM 1318 C CA . MET A 1 165 ? -11.430 -5.804 -2.106 1.00 98.69 165 MET A CA 1
ATOM 1319 C C . MET A 1 165 ? -10.640 -6.536 -3.207 1.00 98.69 165 MET A C 1
ATOM 1321 O O . MET A 1 165 ? -9.416 -6.440 -3.236 1.00 98.69 165 MET A O 1
ATOM 1325 N N . PRO A 1 166 ? -11.295 -7.272 -4.133 1.00 98.56 166 PRO A N 1
ATOM 1326 C CA . PRO A 1 166 ? -10.645 -8.322 -4.929 1.00 98.56 166 PRO A CA 1
ATOM 1327 C C . PRO A 1 166 ? -9.422 -7.866 -5.731 1.00 98.56 166 PRO A C 1
ATOM 1329 O O . PRO A 1 166 ? -8.404 -8.554 -5.746 1.00 98.56 166 PRO A O 1
ATOM 1332 N N . VAL A 1 167 ? -9.505 -6.692 -6.367 1.00 98.81 167 VAL A N 1
ATOM 1333 C CA . VAL A 1 167 ? -8.406 -6.148 -7.179 1.00 98.81 167 VAL A CA 1
ATOM 1334 C C . VAL A 1 167 ? -7.225 -5.740 -6.300 1.00 98.81 167 VAL A C 1
ATOM 1336 O O . VAL A 1 167 ? -6.099 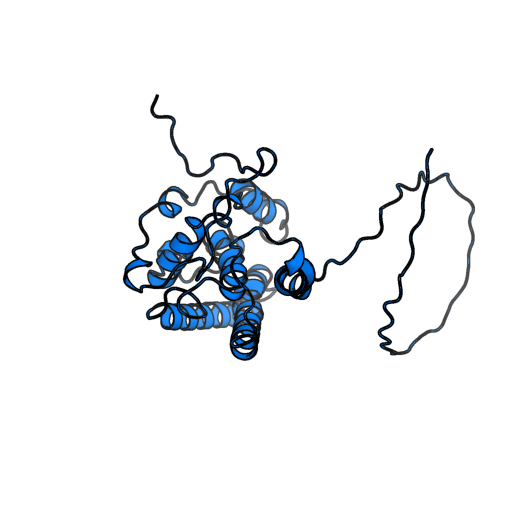-6.156 -6.563 1.00 98.81 167 VAL A O 1
ATOM 1339 N N . LEU A 1 168 ? -7.478 -4.973 -5.234 1.00 98.88 168 LEU A N 1
ATOM 1340 C CA . LEU A 1 168 ? -6.435 -4.550 -4.297 1.00 98.88 168 LEU A CA 1
ATOM 1341 C C . LEU A 1 168 ? -5.831 -5.733 -3.547 1.00 98.88 168 LEU A C 1
ATOM 1343 O O . LEU A 1 168 ? -4.630 -5.738 -3.302 1.00 98.88 168 LEU A O 1
ATOM 1347 N N . TRP A 1 169 ? -6.632 -6.743 -3.214 1.00 98.88 169 TRP A N 1
ATOM 1348 C CA . TRP A 1 169 ? -6.149 -7.935 -2.534 1.00 98.88 169 TRP A CA 1
ATOM 1349 C C . TRP A 1 169 ? -5.242 -8.783 -3.420 1.00 98.88 169 TRP A C 1
ATOM 1351 O O . TRP A 1 169 ? -4.189 -9.238 -2.982 1.00 98.88 169 TRP A O 1
ATOM 1361 N N . ALA A 1 170 ? -5.626 -8.982 -4.682 1.00 98.88 170 ALA A N 1
ATOM 1362 C CA . ALA A 1 170 ? -4.777 -9.661 -5.652 1.00 98.88 170 ALA A CA 1
ATOM 1363 C C . ALA A 1 170 ? -3.474 -8.882 -5.894 1.00 98.88 170 ALA A C 1
ATOM 1365 O O . ALA A 1 170 ? -2.401 -9.474 -5.886 1.00 98.88 170 ALA A O 1
ATOM 1366 N N . TYR A 1 171 ? -3.552 -7.557 -6.038 1.00 98.94 171 TYR A N 1
ATOM 1367 C CA . TYR A 1 171 ? -2.378 -6.689 -6.160 1.00 98.94 171 TYR A CA 1
ATOM 1368 C C . TYR A 1 171 ? -1.458 -6.760 -4.929 1.00 98.94 171 TYR A C 1
ATOM 1370 O O . TYR A 1 171 ? -0.251 -6.934 -5.070 1.00 98.94 171 TYR A O 1
ATOM 1378 N N . ALA A 1 172 ? -2.013 -6.687 -3.717 1.00 98.88 172 ALA A N 1
ATOM 1379 C CA . ALA A 1 172 ? -1.227 -6.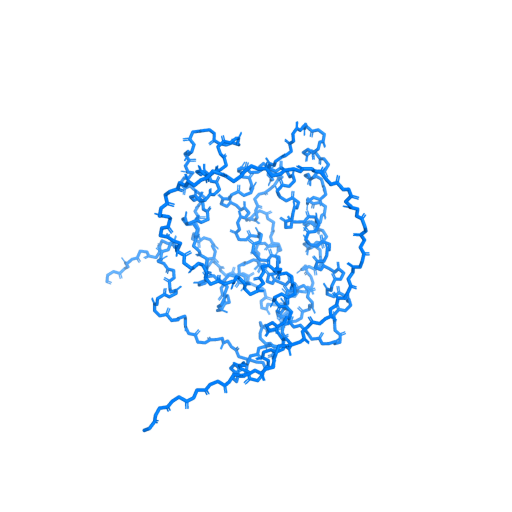750 -2.491 1.00 98.88 172 ALA A CA 1
ATOM 1380 C C . ALA A 1 172 ? -0.504 -8.097 -2.350 1.00 98.88 172 ALA A C 1
ATOM 1382 O O . ALA A 1 172 ? 0.656 -8.111 -1.950 1.00 98.88 172 ALA A O 1
ATOM 1383 N N . ARG A 1 173 ? -1.155 -9.213 -2.710 1.00 98.81 173 ARG A N 1
ATOM 1384 C CA . ARG A 1 173 ? -0.533 -10.547 -2.707 1.00 98.81 173 ARG A CA 1
ATOM 1385 C C . ARG A 1 173 ? 0.547 -10.715 -3.776 1.00 98.81 173 ARG A C 1
ATOM 1387 O O . ARG A 1 173 ? 1.567 -11.315 -3.469 1.00 98.81 173 ARG A O 1
ATOM 1394 N N . ASP A 1 174 ? 0.359 -10.161 -4.978 1.00 98.88 174 ASP A N 1
ATOM 1395 C CA . ASP A 1 174 ? 1.394 -10.130 -6.035 1.00 98.88 174 ASP A CA 1
ATOM 1396 C C . ASP A 1 174 ? 2.668 -9.447 -5.519 1.00 98.88 174 ASP A C 1
ATOM 1398 O O . ASP A 1 174 ? 3.763 -9.996 -5.621 1.00 98.88 174 ASP A O 1
ATOM 1402 N N . LEU A 1 175 ? 2.521 -8.298 -4.850 1.00 98.88 175 LEU A N 1
ATOM 1403 C CA . LEU A 1 175 ? 3.651 -7.636 -4.199 1.00 98.88 175 LEU A CA 1
ATOM 1404 C C . LEU A 1 175 ? 4.203 -8.450 -3.032 1.00 98.88 175 LEU A C 1
ATOM 1406 O O . LEU A 1 175 ? 5.398 -8.684 -2.992 1.00 98.88 175 LEU A O 1
ATOM 1410 N N . PHE A 1 176 ? 3.365 -8.935 -2.115 1.00 98.69 176 PHE A N 1
ATOM 1411 C CA . PHE A 1 176 ? 3.818 -9.705 -0.951 1.00 98.69 176 PHE A CA 1
ATOM 1412 C C . PHE A 1 176 ? 4.648 -10.937 -1.342 1.00 98.69 176 PHE A C 1
ATOM 1414 O O . PHE A 1 176 ? 5.656 -11.225 -0.706 1.00 98.69 176 PHE A O 1
ATOM 1421 N N . GLN A 1 177 ? 4.251 -11.640 -2.405 1.00 98.38 177 GLN A N 1
ATOM 1422 C CA . GLN A 1 177 ? 4.942 -12.828 -2.915 1.00 98.38 177 GLN A CA 1
ATOM 1423 C C . GLN A 1 177 ? 6.176 -12.487 -3.773 1.00 98.38 177 GLN A C 1
ATOM 1425 O O . GLN A 1 177 ? 6.940 -13.383 -4.134 1.00 98.38 177 GLN A O 1
ATOM 1430 N N . THR A 1 178 ? 6.399 -11.208 -4.094 1.00 98.56 178 THR A N 1
ATOM 1431 C CA . THR A 1 178 ? 7.591 -10.739 -4.808 1.00 98.56 178 THR A CA 1
ATOM 1432 C C . THR A 1 178 ? 8.777 -10.609 -3.832 1.00 98.56 178 THR A C 1
ATOM 1434 O O . THR A 1 178 ? 8.627 -9.986 -2.780 1.00 98.56 178 THR A O 1
ATOM 1437 N N . PRO A 1 179 ? 9.974 -11.149 -4.150 1.00 97.88 179 PRO A N 1
ATOM 1438 C CA . PRO A 1 179 ? 11.153 -11.011 -3.288 1.00 97.88 179 PRO A CA 1
ATOM 1439 C C . PRO A 1 179 ? 11.510 -9.547 -2.990 1.00 97.88 179 PRO A C 1
ATOM 1441 O O . PRO A 1 179 ? 11.511 -8.716 -3.903 1.00 97.88 179 PRO A O 1
ATOM 1444 N N . GLY A 1 180 ? 11.839 -9.243 -1.733 1.00 96.12 180 GLY A N 1
ATOM 1445 C CA . GLY A 1 180 ? 12.068 -7.886 -1.220 1.00 96.12 180 GLY A CA 1
ATOM 1446 C C . GLY A 1 180 ? 10.826 -7.188 -0.649 1.00 96.12 180 GLY A C 1
ATOM 1447 O O . GLY A 1 180 ? 10.931 -6.047 -0.200 1.00 96.12 180 GLY A O 1
ATOM 1448 N N . PHE A 1 181 ? 9.656 -7.836 -0.674 1.00 98.19 181 PHE A N 1
ATOM 1449 C CA . PHE A 1 181 ? 8.417 -7.320 -0.087 1.00 98.19 181 PHE A CA 1
ATOM 1450 C C . PHE A 1 181 ? 7.999 -8.136 1.135 1.00 98.19 181 PHE A C 1
ATOM 1452 O O . PHE A 1 181 ? 8.244 -7.702 2.258 1.00 98.19 181 PHE A O 1
ATOM 1459 N N . GLY A 1 182 ? 7.352 -9.295 0.953 1.00 96.94 182 GLY A N 1
ATOM 1460 C CA . GLY A 1 182 ? 6.810 -10.086 2.065 1.00 96.94 182 GLY A CA 1
ATOM 1461 C C . GLY A 1 182 ? 7.878 -10.631 3.014 1.00 96.94 182 GLY A C 1
ATOM 1462 O O . GLY A 1 182 ? 7.631 -10.743 4.210 1.00 96.94 182 GLY A O 1
ATOM 1463 N N . ASP A 1 183 ? 9.087 -10.875 2.508 1.00 95.31 183 ASP A N 1
ATOM 1464 C CA . ASP A 1 183 ? 10.256 -11.283 3.298 1.00 95.31 183 ASP A CA 1
ATOM 1465 C C . ASP A 1 183 ? 10.762 -10.192 4.264 1.00 95.31 183 ASP A C 1
ATOM 1467 O O . ASP A 1 183 ? 11.513 -10.502 5.185 1.00 95.31 183 ASP A O 1
ATOM 1471 N N . THR A 1 184 ? 10.294 -8.947 4.119 1.00 96.00 184 THR A N 1
ATOM 1472 C CA . THR A 1 184 ? 10.581 -7.822 5.031 1.00 96.00 184 THR A CA 1
ATOM 1473 C C . THR A 1 184 ? 9.456 -7.539 6.040 1.00 96.00 184 THR A C 1
ATOM 1475 O O . THR A 1 184 ? 9.543 -6.597 6.835 1.00 96.00 184 THR A O 1
ATOM 1478 N N . VAL A 1 185 ? 8.363 -8.311 6.014 1.00 97.19 185 VAL A N 1
ATOM 1479 C CA . VAL A 1 185 ? 7.150 -8.027 6.796 1.00 97.19 185 VAL A CA 1
ATOM 1480 C C . VAL A 1 185 ? 7.105 -8.863 8.070 1.00 97.19 185 VAL A C 1
ATOM 1482 O O . VAL A 1 185 ? 6.823 -10.054 8.031 1.00 97.19 185 VAL A O 1
ATOM 1485 N N . ASP A 1 186 ? 7.272 -8.197 9.215 1.00 97.19 186 ASP A N 1
ATOM 1486 C CA . ASP A 1 186 ? 7.047 -8.773 10.545 1.00 97.19 186 ASP A CA 1
ATOM 1487 C C . ASP A 1 186 ? 5.675 -8.339 11.101 1.00 97.19 186 ASP A C 1
ATOM 1489 O O . ASP A 1 186 ? 5.504 -7.234 11.633 1.00 97.19 186 ASP A O 1
ATOM 1493 N N . PHE A 1 187 ? 4.671 -9.206 10.960 1.00 97.56 187 PHE A N 1
ATOM 1494 C CA . PHE A 1 187 ? 3.304 -8.973 11.423 1.00 97.56 187 PHE A CA 1
ATOM 1495 C C . PHE A 1 187 ? 3.190 -8.897 12.947 1.00 97.56 187 PHE A C 1
ATOM 1497 O O . PHE A 1 187 ? 2.387 -8.100 13.446 1.00 97.56 187 PHE A O 1
ATOM 1504 N N . ASP A 1 188 ? 3.977 -9.669 13.699 1.00 96.12 188 ASP A N 1
ATOM 1505 C CA . ASP A 1 188 ? 3.960 -9.606 15.163 1.00 96.12 188 ASP A CA 1
ATOM 1506 C C . ASP A 1 188 ? 4.487 -8.263 15.655 1.00 96.12 188 ASP A C 1
ATOM 1508 O O . ASP A 1 188 ? 3.860 -7.629 16.508 1.00 96.12 188 ASP A O 1
ATOM 1512 N N . HIS A 1 189 ? 5.596 -7.788 15.087 1.00 97.06 189 HIS A N 1
ATOM 1513 C CA . HIS A 1 189 ? 6.163 -6.489 15.416 1.00 97.06 189 HIS A CA 1
ATOM 1514 C C . HIS A 1 189 ? 5.216 -5.356 15.012 1.00 97.06 189 HIS A C 1
ATOM 1516 O O . HIS A 1 189 ? 4.954 -4.462 15.822 1.00 97.06 189 HIS A O 1
ATOM 1522 N N . ILE A 1 190 ? 4.624 -5.427 13.813 1.00 98.31 190 ILE A N 1
ATOM 1523 C CA . ILE A 1 190 ? 3.580 -4.495 13.369 1.00 98.31 190 ILE A CA 1
ATOM 1524 C C . ILE A 1 190 ? 2.451 -4.445 14.405 1.00 98.31 190 ILE A C 1
ATOM 1526 O O . ILE A 1 190 ? 2.161 -3.383 14.956 1.00 98.31 190 ILE A O 1
ATOM 1530 N N . LYS A 1 191 ? 1.823 -5.578 14.725 1.00 98.38 191 LYS A N 1
ATOM 1531 C CA . LYS A 1 191 ? 0.676 -5.612 15.643 1.00 98.38 191 LYS A CA 1
ATOM 1532 C C . LYS A 1 191 ? 1.071 -5.159 17.049 1.00 98.38 191 LYS A C 1
ATOM 1534 O O . LYS A 1 191 ? 0.363 -4.355 17.658 1.00 98.38 191 LYS A O 1
ATOM 1539 N N . ALA A 1 192 ? 2.208 -5.622 17.563 1.00 97.62 192 ALA A N 1
ATOM 1540 C CA . ALA A 1 192 ? 2.695 -5.242 18.882 1.00 97.62 192 ALA A CA 1
ATOM 1541 C C . ALA A 1 192 ? 2.916 -3.730 18.990 1.00 97.62 192 ALA A C 1
ATOM 1543 O O . ALA A 1 192 ? 2.495 -3.144 19.988 1.00 97.62 192 ALA A O 1
ATOM 1544 N N . HIS A 1 193 ? 3.511 -3.098 17.974 1.00 98.25 193 HIS A N 1
ATOM 1545 C CA . HIS A 1 193 ? 3.727 -1.655 17.962 1.00 98.25 193 HIS A CA 1
ATOM 1546 C C . HIS A 1 193 ? 2.401 -0.897 18.091 1.00 98.25 193 HIS A C 1
ATOM 1548 O O . HIS A 1 193 ? 2.185 -0.206 19.086 1.00 98.25 193 HIS A O 1
ATOM 1554 N N . TYR A 1 194 ? 1.470 -1.080 17.153 1.00 98.56 194 TYR A N 1
ATOM 1555 C CA . TYR A 1 194 ? 0.228 -0.301 17.146 1.00 98.56 194 TYR A CA 1
ATOM 1556 C C . TYR A 1 194 ? -0.627 -0.547 18.389 1.00 98.56 194 TYR A C 1
ATOM 1558 O O . TYR A 1 194 ? -1.035 0.396 19.066 1.00 98.56 194 TYR A O 1
ATOM 1566 N N . TYR A 1 195 ? -0.872 -1.813 18.731 1.00 98.50 195 TYR A N 1
ATOM 1567 C CA . TYR A 1 195 ? -1.808 -2.135 19.803 1.00 98.50 195 TYR A CA 1
ATOM 1568 C C . TYR A 1 195 ? -1.247 -1.866 21.201 1.00 98.50 195 TYR A C 1
ATOM 1570 O O . TYR A 1 195 ? -2.049 -1.622 22.101 1.00 98.50 195 TYR A O 1
ATOM 1578 N N . ARG A 1 196 ? 0.081 -1.889 21.410 1.00 97.81 196 ARG A N 1
ATOM 1579 C CA . ARG A 1 196 ? 0.684 -1.638 22.736 1.00 97.81 196 ARG A CA 1
ATOM 1580 C C . ARG A 1 196 ? 1.123 -0.192 22.948 1.00 97.81 196 ARG A C 1
ATOM 1582 O O . ARG A 1 196 ? 1.094 0.247 24.100 1.00 97.81 196 ARG A O 1
ATOM 1589 N N . VAL A 1 197 ? 1.540 0.519 21.894 1.00 98.06 197 VAL A N 1
ATOM 1590 C CA . VAL A 1 197 ? 2.058 1.896 21.996 1.00 98.06 197 VAL A CA 1
ATOM 1591 C C . VAL A 1 197 ? 0.927 2.921 22.019 1.00 98.06 197 VAL A C 1
ATOM 1593 O O . VAL A 1 197 ? 0.948 3.815 22.861 1.00 98.06 197 VAL A O 1
ATOM 1596 N N . HIS A 1 198 ? -0.095 2.787 21.167 1.00 97.62 198 HIS A N 1
ATOM 1597 C CA . HIS A 1 198 ? -1.202 3.751 21.092 1.00 97.62 198 HIS A CA 1
ATOM 1598 C C . HIS A 1 198 ? -2.236 3.538 22.205 1.00 97.62 198 HIS A C 1
ATOM 1600 O O . HIS A 1 198 ? -3.389 3.176 21.956 1.00 97.62 198 HIS A O 1
ATOM 1606 N N . ARG A 1 199 ? -1.829 3.761 23.457 1.00 96.94 199 ARG A N 1
ATOM 1607 C CA . ARG A 1 199 ? -2.683 3.573 24.639 1.00 96.94 199 ARG A CA 1
ATOM 1608 C C . ARG A 1 199 ? -3.894 4.502 24.672 1.00 96.94 199 ARG A C 1
ATOM 1610 O O . ARG A 1 199 ? -4.909 4.111 25.234 1.00 96.94 199 ARG A O 1
ATOM 1617 N N . ASP A 1 200 ? -3.829 5.650 24.006 1.00 95.88 200 ASP A N 1
ATOM 1618 C CA . ASP A 1 200 ? -4.976 6.556 23.874 1.00 95.88 200 ASP A CA 1
ATOM 1619 C C . ASP A 1 200 ? -6.105 5.949 23.022 1.00 95.88 200 ASP A C 1
ATOM 1621 O O . ASP A 1 200 ? -7.279 6.215 23.261 1.00 95.88 200 ASP A O 1
ATOM 1625 N N . ILE A 1 201 ? -5.762 5.084 22.057 1.00 97.00 201 ILE A N 1
ATOM 1626 C CA . ILE A 1 201 ? -6.730 4.353 21.221 1.00 97.00 201 ILE A CA 1
ATOM 1627 C C . ILE A 1 201 ? -7.076 2.995 21.846 1.00 97.00 201 ILE A C 1
ATOM 1629 O O . ILE A 1 201 ? -8.237 2.586 21.846 1.00 97.00 201 ILE A O 1
ATOM 1633 N N . ASN A 1 202 ? -6.076 2.279 22.371 1.00 98.25 202 ASN A N 1
ATOM 1634 C CA . ASN A 1 202 ? -6.223 0.964 22.996 1.00 98.25 202 ASN A CA 1
ATOM 1635 C C . ASN A 1 202 ? -5.627 0.942 24.418 1.00 98.25 202 ASN A C 1
ATOM 1637 O O . ASN A 1 202 ? -4.511 0.444 24.612 1.00 98.25 202 ASN A O 1
ATOM 1641 N N . PRO A 1 203 ? -6.364 1.409 25.441 1.00 98.25 203 PRO A N 1
ATOM 1642 C CA . PRO A 1 203 ? -5.850 1.498 26.811 1.00 98.25 203 PRO A CA 1
ATOM 1643 C C . PRO A 1 203 ? -5.399 0.152 27.384 1.00 98.25 203 PRO A C 1
ATOM 1645 O O . PRO A 1 203 ? -4.404 0.072 28.107 1.00 98.25 203 PRO A O 1
ATOM 1648 N N . THR A 1 204 ? -6.084 -0.933 27.011 1.00 98.38 204 THR A N 1
ATOM 1649 C CA . THR A 1 204 ? -5.766 -2.286 27.493 1.00 98.38 204 THR A CA 1
ATOM 1650 C C . THR A 1 204 ? -4.406 -2.782 27.002 1.00 98.38 204 THR A C 1
ATOM 1652 O O . THR A 1 204 ? -3.739 -3.552 27.691 1.00 98.38 204 THR A O 1
ATOM 1655 N N . GLY A 1 205 ? -3.955 -2.323 25.829 1.00 97.88 205 GLY A N 1
ATOM 1656 C CA . GLY A 1 205 ? -2.742 -2.820 25.179 1.00 97.88 205 GLY A CA 1
ATOM 1657 C C . GLY A 1 205 ? -2.841 -4.259 24.678 1.00 97.88 205 GLY A C 1
ATOM 1658 O O . GLY A 1 205 ? -1.819 -4.845 24.317 1.00 97.88 205 GLY A O 1
ATOM 1659 N N . ILE A 1 206 ? -4.042 -4.846 24.689 1.00 98.56 206 ILE A N 1
ATOM 1660 C CA . ILE A 1 206 ? -4.270 -6.193 24.172 1.00 98.56 206 ILE A CA 1
ATO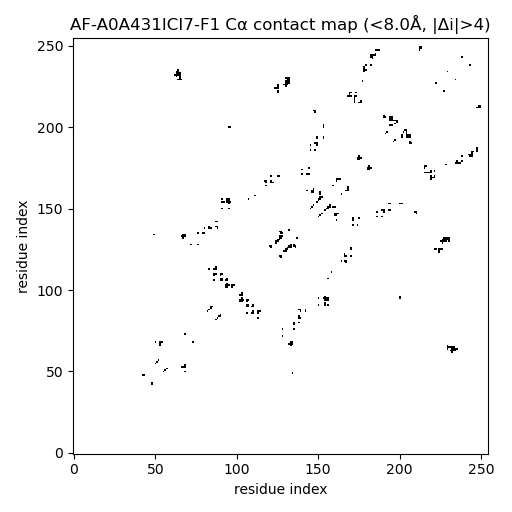M 1661 C C . ILE A 1 206 ? -4.035 -6.170 22.664 1.00 98.56 206 ILE A C 1
ATOM 1663 O O . ILE A 1 206 ? -4.562 -5.310 21.956 1.00 98.56 206 ILE A O 1
ATOM 1667 N N . VAL A 1 207 ? -3.239 -7.129 22.195 1.00 98.62 207 VAL A N 1
ATOM 1668 C CA . VAL A 1 207 ? -2.947 -7.346 20.778 1.00 98.62 207 VAL A CA 1
ATOM 1669 C C . VAL A 1 207 ? -3.881 -8.451 20.273 1.00 98.62 207 VAL A C 1
ATOM 1671 O O . VAL A 1 207 ? -3.856 -9.545 20.843 1.00 98.62 207 VAL A O 1
ATOM 1674 N N . PRO A 1 208 ? -4.716 -8.208 19.246 1.00 98.19 208 PRO A N 1
ATOM 1675 C CA . PRO A 1 208 ? -5.568 -9.244 18.673 1.00 98.19 208 PRO A CA 1
ATOM 1676 C C . PRO A 1 208 ? -4.750 -10.421 18.138 1.00 98.19 208 PRO A C 1
ATOM 1678 O O . PRO A 1 208 ? -3.680 -10.226 17.563 1.00 98.19 208 PRO A O 1
ATOM 1681 N N . LEU A 1 209 ? -5.267 -11.644 18.281 1.00 96.81 209 LEU A N 1
ATOM 1682 C CA . LEU A 1 209 ? -4.623 -12.828 17.701 1.00 96.81 209 LEU A CA 1
ATOM 1683 C C . LEU A 1 209 ? -4.761 -12.864 16.177 1.00 96.81 209 LEU A C 1
ATOM 1685 O O . LEU A 1 209 ? -3.786 -13.151 15.497 1.00 96.81 209 LEU A O 1
ATOM 1689 N N . GLY A 1 210 ? -5.928 -12.499 15.643 1.00 95.38 210 GLY A N 1
ATOM 1690 C CA . GLY A 1 210 ? -6.144 -12.429 14.197 1.00 95.38 210 GLY A CA 1
ATOM 1691 C C . GLY A 1 210 ? -5.453 -11.236 13.511 1.00 95.38 210 GLY A C 1
ATOM 1692 O O . GLY A 1 210 ? -4.774 -10.442 14.175 1.00 95.38 210 GLY A O 1
ATOM 1693 N N . PRO A 1 211 ? -5.671 -11.071 12.194 1.00 96.25 211 PRO A N 1
ATOM 1694 C CA . PRO A 1 211 ? -6.323 -12.029 11.292 1.00 96.25 211 PRO A CA 1
ATOM 1695 C C . PRO A 1 211 ? -5.455 -13.276 11.059 1.00 96.25 211 PRO A C 1
ATOM 1697 O O . PRO A 1 211 ? -4.291 -13.297 11.450 1.00 96.25 211 PRO A O 1
ATOM 1700 N N . ASP A 1 212 ? -6.034 -14.304 10.436 1.00 95.25 212 ASP A N 1
ATOM 1701 C CA . ASP A 1 212 ? -5.239 -15.367 9.813 1.00 95.25 212 ASP A CA 1
ATOM 1702 C C . ASP A 1 212 ? -4.447 -14.769 8.637 1.00 95.25 212 ASP A C 1
ATOM 1704 O O . ASP A 1 212 ? -4.964 -13.923 7.902 1.00 95.25 212 ASP A O 1
ATOM 1708 N N . LEU A 1 213 ? -3.183 -15.163 8.506 1.00 95.44 213 LEU A N 1
ATOM 1709 C CA . LEU A 1 213 ? -2.237 -14.631 7.528 1.00 95.44 213 LEU A CA 1
ATOM 1710 C C . LEU A 1 213 ? -1.944 -15.620 6.394 1.00 95.44 213 LEU A C 1
ATOM 1712 O O . LEU A 1 213 ? -1.309 -15.225 5.416 1.00 95.44 213 LEU A O 1
ATOM 1716 N N . ALA A 1 214 ? -2.426 -16.865 6.481 1.00 93.69 214 ALA A N 1
ATOM 1717 C CA . ALA A 1 214 ? -2.178 -17.897 5.471 1.00 93.69 214 ALA A CA 1
ATOM 1718 C C . ALA A 1 214 ? -2.626 -17.465 4.060 1.00 93.69 214 ALA A C 1
ATOM 1720 O O . ALA A 1 214 ? -2.008 -17.825 3.055 1.00 93.69 214 ALA A O 1
ATOM 1721 N N . ASP A 1 215 ? -3.658 -16.622 3.980 1.00 93.94 215 ASP A N 1
ATOM 1722 C CA . ASP A 1 215 ? -4.227 -16.154 2.717 1.00 93.94 215 ASP A CA 1
ATOM 1723 C C . ASP A 1 215 ? -3.271 -15.281 1.888 1.00 93.94 215 ASP A C 1
ATOM 1725 O O . ASP A 1 215 ? -3.443 -15.184 0.670 1.00 93.94 215 ASP A O 1
ATOM 1729 N N . TRP A 1 216 ? -2.230 -14.693 2.495 1.00 97.81 216 TRP A N 1
ATOM 1730 C CA . TRP A 1 216 ? -1.213 -13.920 1.770 1.00 97.81 216 TRP A CA 1
ATOM 1731 C C . TRP A 1 216 ? -0.451 -14.752 0.730 1.00 97.81 216 TRP A C 1
ATOM 1733 O O . TRP A 1 216 ? -0.004 -14.199 -0.276 1.00 97.81 216 TRP A O 1
ATOM 1743 N N . MET A 1 217 ? -0.361 -16.072 0.925 1.00 96.81 217 MET A N 1
ATOM 1744 C CA . MET A 1 217 ? 0.337 -16.999 0.023 1.00 96.81 217 MET A CA 1
ATOM 1745 C C . MET A 1 217 ? -0.577 -17.666 -1.011 1.00 96.81 217 MET A C 1
ATOM 1747 O O . MET A 1 217 ? -0.110 -18.455 -1.831 1.00 96.81 217 MET A O 1
ATOM 1751 N N . GLN A 1 218 ? -1.877 -17.362 -1.016 1.00 97.50 218 GLN A N 1
ATOM 1752 C CA . GLN A 1 218 ? -2.766 -17.881 -2.053 1.00 97.50 218 GLN A CA 1
ATOM 1753 C C . GLN A 1 218 ? -2.444 -17.259 -3.427 1.00 97.50 218 GLN A C 1
ATOM 1755 O O . GLN A 1 218 ? -2.107 -16.071 -3.486 1.00 97.50 218 GLN A O 1
ATOM 1760 N N . PRO A 1 219 ? -2.642 -17.988 -4.546 1.00 98.44 219 PRO A N 1
ATOM 1761 C CA . PRO A 1 219 ? -2.433 -17.458 -5.894 1.00 98.44 219 PRO A CA 1
ATOM 1762 C C . PRO A 1 219 ? -3.238 -16.181 -6.165 1.00 98.44 219 PRO A C 1
ATOM 1764 O O . PRO A 1 219 ? -4.437 -16.112 -5.875 1.00 98.44 219 PRO A O 1
ATOM 1767 N N . HIS A 1 220 ? -2.585 -15.163 -6.724 1.00 98.44 220 HIS A N 1
ATOM 1768 C CA . HIS A 1 220 ? -3.194 -13.851 -6.968 1.00 98.44 220 HIS A CA 1
ATOM 1769 C C . HIS A 1 220 ? -3.722 -13.655 -8.399 1.00 98.44 220 HIS A C 1
ATOM 1771 O O . HIS A 1 220 ? -4.602 -12.817 -8.592 1.00 98.44 220 HIS A O 1
ATOM 1777 N N . GLY A 1 221 ? -3.236 -14.406 -9.395 1.00 98.38 221 GLY A N 1
ATOM 1778 C CA . GLY A 1 221 ? -3.750 -14.369 -10.774 1.00 98.38 221 GLY A CA 1
ATOM 1779 C C . GLY A 1 221 ? -3.425 -13.086 -11.552 1.00 98.38 221 GLY A C 1
ATOM 1780 O O . GLY A 1 221 ? -4.055 -12.788 -12.567 1.00 98.38 221 GLY A O 1
ATOM 1781 N N . ARG A 1 222 ? -2.481 -12.277 -11.060 1.00 98.56 222 ARG A N 1
ATOM 1782 C CA . ARG A 1 222 ? -2.161 -10.946 -11.618 1.00 98.56 222 ARG A CA 1
ATOM 1783 C C . ARG A 1 222 ? -1.276 -11.023 -12.854 1.00 98.56 222 ARG A C 1
ATOM 1785 O O . ARG A 1 222 ? -1.287 -10.106 -13.668 1.00 98.56 222 ARG A O 1
ATOM 1792 N N . GLU A 1 223 ? -0.583 -12.139 -13.034 1.00 98.00 223 GLU A N 1
ATOM 1793 C CA . GLU A 1 223 ? 0.181 -12.479 -14.228 1.00 98.00 223 GLU A CA 1
ATOM 1794 C C . GLU A 1 223 ? -0.670 -12.483 -15.508 1.00 98.00 223 GLU A C 1
ATOM 1796 O O . GLU A 1 223 ? -0.146 -12.212 -16.585 1.00 98.00 223 GLU A O 1
ATOM 1801 N N . ALA A 1 224 ? -1.990 -12.690 -15.402 1.00 97.75 224 ALA A N 1
ATOM 1802 C CA . ALA A 1 224 ? -2.915 -12.602 -16.533 1.00 97.75 224 ALA A CA 1
ATOM 1803 C C . ALA A 1 224 ? -2.993 -11.193 -17.158 1.00 97.75 224 ALA A C 1
ATOM 1805 O O . ALA A 1 224 ? -3.431 -11.053 -18.298 1.00 97.75 224 ALA A O 1
ATOM 1806 N N . LEU A 1 225 ? -2.560 -10.154 -16.434 1.00 98.00 225 LEU A N 1
ATOM 1807 C CA . LEU A 1 225 ? -2.474 -8.777 -16.932 1.00 98.00 225 LEU A CA 1
ATOM 1808 C C . LEU A 1 225 ? -1.135 -8.466 -17.619 1.00 98.00 225 LEU A C 1
ATOM 1810 O O . LEU A 1 225 ? -0.920 -7.330 -18.032 1.00 98.00 225 LEU A O 1
ATOM 1814 N N . GLY A 1 226 ? -0.241 -9.450 -17.747 1.00 97.44 226 GLY A N 1
ATOM 1815 C CA . GLY A 1 226 ? 1.084 -9.268 -18.328 1.00 97.44 226 GLY A CA 1
ATOM 1816 C C . GLY A 1 226 ? 2.071 -8.612 -17.363 1.00 97.44 226 GLY A C 1
ATOM 1817 O O . GLY A 1 226 ? 2.008 -8.811 -16.146 1.00 97.44 226 GLY A O 1
ATOM 1818 N N . GLY A 1 227 ? 3.021 -7.864 -17.923 1.00 95.25 227 GLY A N 1
ATOM 1819 C CA . GLY A 1 227 ? 4.085 -7.213 -17.166 1.00 95.25 227 GLY A CA 1
ATOM 1820 C C . GLY A 1 227 ? 5.043 -8.174 -16.455 1.00 95.25 227 GLY A C 1
ATOM 1821 O O . GLY A 1 227 ? 4.935 -9.401 -16.525 1.00 95.25 227 GLY A O 1
ATOM 1822 N N . SER A 1 228 ? 6.007 -7.596 -15.751 1.00 95.00 228 SER A N 1
ATOM 1823 C CA . SER A 1 228 ? 6.977 -8.321 -14.928 1.00 95.00 228 SER A CA 1
ATOM 1824 C C . SER A 1 228 ? 7.376 -7.449 -13.736 1.00 95.00 228 SER A C 1
ATOM 1826 O O . SER A 1 228 ? 7.572 -6.252 -13.930 1.00 95.00 228 SER A O 1
ATOM 1828 N N . PRO A 1 229 ? 7.548 -7.996 -12.519 1.00 97.56 229 PRO A N 1
ATOM 1829 C CA . PRO A 1 229 ? 7.869 -7.174 -11.352 1.00 97.56 229 PRO A CA 1
ATOM 1830 C C . PRO A 1 229 ? 9.108 -6.287 -11.554 1.00 97.56 229 PRO A C 1
ATOM 1832 O O . PRO A 1 229 ? 9.102 -5.120 -11.184 1.00 97.56 229 PRO A O 1
ATOM 1835 N N . PHE A 1 230 ? 10.146 -6.820 -12.205 1.00 97.94 230 PHE A N 1
ATOM 1836 C CA . PHE A 1 230 ? 11.471 -6.196 -12.282 1.00 97.94 230 PHE A CA 1
ATOM 1837 C C . PHE A 1 230 ? 11.822 -5.589 -13.651 1.00 97.94 230 PHE A C 1
ATOM 1839 O O . PHE A 1 230 ? 12.969 -5.195 -13.859 1.00 97.94 230 PHE A O 1
ATOM 1846 N N . GLY A 1 231 ? 10.885 -5.521 -14.603 1.00 95.00 231 GLY A N 1
ATOM 1847 C CA . GLY A 1 231 ? 11.170 -5.010 -15.949 1.00 95.00 231 GLY A CA 1
ATOM 1848 C C . GLY A 1 231 ? 12.282 -5.790 -16.651 1.00 95.00 231 GLY A C 1
ATOM 1849 O O . GLY A 1 231 ? 12.195 -7.012 -16.777 1.00 95.00 231 GLY A O 1
ATOM 1850 N N . ALA A 1 232 ? 13.322 -5.079 -17.097 1.00 93.88 232 ALA A N 1
ATOM 1851 C CA . ALA A 1 232 ? 14.539 -5.663 -17.671 1.00 93.88 232 ALA A CA 1
ATOM 1852 C C . ALA A 1 232 ? 15.541 -6.179 -16.613 1.00 93.88 232 ALA A C 1
ATOM 1854 O O . ALA A 1 232 ? 16.559 -6.776 -16.964 1.00 93.88 232 ALA A O 1
ATOM 1855 N N . GLY A 1 233 ? 15.276 -5.921 -15.331 1.00 96.56 233 GLY A N 1
ATOM 1856 C CA . GLY A 1 233 ? 16.058 -6.407 -14.203 1.00 96.56 233 GLY A CA 1
ATOM 1857 C C . GLY A 1 233 ? 15.684 -7.828 -13.778 1.00 96.56 233 GLY A C 1
ATOM 1858 O O . GLY A 1 233 ? 14.966 -8.563 -14.453 1.00 96.56 233 GLY A O 1
ATOM 1859 N N . THR A 1 234 ? 16.184 -8.222 -12.615 1.00 97.50 234 THR A N 1
ATOM 1860 C CA . THR A 1 234 ? 15.982 -9.545 -12.012 1.00 97.50 234 THR A CA 1
ATOM 1861 C C . THR A 1 234 ? 15.508 -9.409 -10.573 1.00 97.50 234 THR A C 1
ATOM 1863 O O . THR A 1 234 ? 15.637 -8.339 -9.984 1.00 97.50 234 THR A O 1
ATOM 1866 N N . ALA A 1 235 ? 14.981 -10.480 -9.981 1.00 97.12 235 ALA A N 1
ATOM 1867 C CA . ALA A 1 235 ? 14.690 -10.506 -8.550 1.00 97.12 235 ALA A CA 1
ATOM 1868 C C . ALA A 1 235 ? 15.982 -10.391 -7.714 1.00 97.12 235 ALA A C 1
ATOM 1870 O O . ALA A 1 235 ? 17.037 -10.857 -8.163 1.00 97.12 235 ALA A O 1
ATOM 1871 N N . PRO A 1 236 ? 15.936 -9.785 -6.512 1.00 96.44 236 PRO A N 1
ATOM 1872 C CA . PRO A 1 236 ? 17.044 -9.876 -5.568 1.00 96.44 236 PRO A CA 1
ATOM 1873 C C . PRO A 1 236 ? 17.278 -11.330 -5.120 1.00 96.44 236 PRO A C 1
ATOM 1875 O O . PRO A 1 236 ? 16.411 -12.194 -5.257 1.00 96.44 236 PRO A O 1
ATOM 1878 N N . GLY A 1 237 ? 18.473 -11.592 -4.585 1.00 94.06 237 GLY A N 1
ATOM 1879 C CA . GLY A 1 237 ? 18.741 -12.830 -3.852 1.00 94.06 237 GLY A CA 1
ATOM 1880 C C . GLY A 1 237 ? 18.001 -12.869 -2.505 1.00 94.06 237 GLY A C 1
ATOM 1881 O O . GLY A 1 237 ? 17.343 -11.893 -2.144 1.00 94.06 237 GLY A O 1
ATOM 1882 N N . PRO A 1 238 ? 18.116 -13.974 -1.749 1.00 91.12 238 PRO A N 1
ATOM 1883 C CA . PRO A 1 238 ? 17.538 -14.062 -0.410 1.00 91.12 238 PRO A CA 1
ATOM 1884 C C . PRO A 1 238 ? 18.148 -13.018 0.535 1.00 91.12 238 PRO A C 1
ATOM 1886 O O . PRO A 1 238 ? 19.301 -12.613 0.357 1.00 91.12 238 PRO A O 1
ATOM 1889 N N . LEU A 1 239 ? 17.385 -12.629 1.558 1.00 91.69 239 LEU A N 1
ATOM 1890 C CA . LEU A 1 239 ? 17.852 -11.711 2.597 1.00 91.69 239 LEU A CA 1
ATOM 1891 C C . LEU A 1 239 ? 19.080 -12.265 3.350 1.00 91.69 239 LEU A C 1
ATOM 1893 O O . LEU A 1 239 ? 19.196 -13.486 3.530 1.00 91.69 239 LEU A O 1
ATOM 1897 N N . PRO A 1 240 ? 19.982 -11.386 3.829 1.00 93.56 240 PRO A N 1
ATOM 1898 C CA . PRO A 1 240 ? 20.998 -11.743 4.815 1.00 93.56 240 PRO A CA 1
ATOM 1899 C C . PRO A 1 240 ? 20.378 -12.435 6.034 1.00 93.56 240 PRO A C 1
ATOM 1901 O O . PRO A 1 240 ? 19.277 -12.096 6.461 1.00 93.56 240 PRO A O 1
ATOM 1904 N N . SER A 1 241 ? 21.080 -13.407 6.621 1.00 92.38 241 SER A N 1
ATOM 1905 C CA . SER A 1 241 ? 20.532 -14.251 7.698 1.00 92.38 241 SER A CA 1
ATOM 1906 C C . SER A 1 241 ? 20.084 -13.485 8.947 1.00 92.38 241 SER A C 1
ATOM 1908 O O . SER A 1 241 ? 19.251 -13.982 9.696 1.00 92.38 241 SER A O 1
ATOM 1910 N N . ASP A 1 242 ? 20.662 -12.312 9.194 1.00 93.06 242 ASP A N 1
ATOM 1911 C CA . ASP A 1 242 ? 20.338 -11.407 10.299 1.00 93.06 242 ASP A CA 1
ATOM 1912 C C . ASP A 1 242 ? 19.161 -10.463 10.003 1.00 93.06 242 ASP A C 1
ATOM 1914 O O . ASP A 1 242 ? 18.661 -9.817 10.922 1.00 93.06 242 ASP A O 1
ATOM 1918 N N . GLU A 1 243 ? 18.682 -10.427 8.757 1.00 93.06 243 GLU A N 1
ATOM 1919 C CA . GLU A 1 243 ? 17.514 -9.653 8.317 1.00 93.06 243 GLU A CA 1
ATOM 1920 C C . GLU A 1 243 ? 16.278 -10.533 8.053 1.00 93.06 243 GLU A C 1
ATOM 1922 O O . GLU A 1 243 ? 15.182 -10.015 7.845 1.00 93.06 243 GLU A O 1
ATOM 1927 N N . VAL A 1 244 ? 16.426 -11.864 8.077 1.00 90.94 244 VAL A N 1
ATOM 1928 C CA . VAL A 1 244 ? 15.315 -12.804 7.860 1.00 90.94 244 VAL A CA 1
ATOM 1929 C C . VAL A 1 244 ? 14.270 -12.669 8.971 1.00 90.94 244 VAL A C 1
ATOM 1931 O O . VAL A 1 244 ? 14.554 -12.887 10.151 1.00 90.94 244 VAL A O 1
ATOM 1934 N N . VAL A 1 245 ? 13.028 -12.380 8.580 1.00 88.00 245 VAL A N 1
ATOM 1935 C CA . VAL A 1 245 ? 11.875 -12.388 9.486 1.00 88.00 245 VAL A CA 1
ATOM 1936 C C . VAL A 1 245 ? 11.526 -13.829 9.874 1.00 88.00 245 VAL A C 1
ATOM 1938 O O . VAL A 1 245 ? 11.577 -14.748 9.057 1.00 88.00 245 VAL A O 1
ATOM 1941 N N . THR A 1 246 ? 11.180 -14.049 11.144 1.00 78.12 246 THR A N 1
ATOM 1942 C CA . THR A 1 246 ? 10.778 -15.382 11.627 1.00 78.12 246 THR A CA 1
ATOM 1943 C C . THR A 1 246 ? 9.460 -15.808 10.971 1.00 78.12 246 THR A C 1
ATOM 1945 O O . THR A 1 246 ? 8.590 -14.971 10.759 1.00 78.12 246 THR A O 1
ATOM 1948 N N . ASP A 1 247 ? 9.293 -17.098 10.658 1.00 72.81 247 ASP A N 1
ATOM 1949 C CA . ASP A 1 247 ? 8.083 -17.605 9.995 1.00 72.81 247 ASP A CA 1
ATOM 1950 C C . ASP A 1 247 ? 6.808 -17.319 10.814 1.00 72.81 247 ASP A C 1
ATOM 1952 O O . ASP A 1 247 ? 6.609 -17.858 11.905 1.00 72.81 247 ASP A O 1
ATOM 1956 N N . GLN A 1 248 ? 5.954 -16.460 10.256 1.00 69.56 248 GLN A N 1
ATOM 1957 C CA . GLN A 1 248 ? 4.680 -16.001 10.819 1.00 69.56 248 GLN A CA 1
ATOM 1958 C C . GLN A 1 248 ? 3.468 -16.449 9.999 1.00 69.56 248 GLN A C 1
ATOM 1960 O O . GLN A 1 248 ? 2.329 -16.207 10.397 1.00 69.56 248 GLN A O 1
ATOM 1965 N N . LEU A 1 249 ? 3.692 -17.102 8.856 1.00 72.06 249 LEU A N 1
ATOM 1966 C CA . LEU A 1 249 ? 2.630 -17.498 7.927 1.00 72.06 249 LEU A CA 1
ATOM 1967 C C . LEU A 1 249 ? 2.051 -18.876 8.263 1.00 72.06 249 LEU A C 1
ATOM 1969 O O . LEU A 1 249 ? 1.207 -19.395 7.535 1.00 72.06 249 LEU A O 1
ATOM 1973 N N . GLY A 1 250 ? 2.476 -19.462 9.386 1.00 52.22 250 GLY A N 1
ATOM 1974 C CA . GLY A 1 250 ? 1.944 -20.729 9.863 1.00 52.22 250 GLY A CA 1
ATOM 1975 C C . GLY A 1 250 ? 2.324 -21.902 8.965 1.00 52.22 250 GLY A C 1
ATOM 1976 O O . GLY A 1 250 ? 1.556 -22.864 8.890 1.00 52.22 250 GLY A O 1
ATOM 1977 N N . THR A 1 251 ? 3.495 -21.865 8.312 1.00 44.53 251 THR A N 1
ATOM 1978 C CA . THR A 1 251 ? 4.062 -23.046 7.652 1.00 44.53 251 THR A CA 1
ATOM 1979 C C . THR A 1 251 ? 4.384 -24.085 8.722 1.00 44.53 251 THR A C 1
ATOM 1981 O O . THR A 1 251 ? 5.480 -24.180 9.274 1.00 44.53 251 THR A O 1
ATOM 1984 N N . HIS A 1 252 ? 3.374 -24.879 9.067 1.00 36.50 252 HIS A N 1
ATOM 1985 C CA . HIS A 1 252 ? 3.559 -26.099 9.816 1.00 36.50 252 HIS A CA 1
ATOM 1986 C C . HIS A 1 252 ? 4.652 -26.904 9.120 1.00 36.50 252 HIS A C 1
ATOM 1988 O O . HIS A 1 252 ? 4.521 -27.281 7.956 1.00 36.50 252 HIS A O 1
ATOM 1994 N N . ARG A 1 253 ? 5.715 -27.185 9.881 1.00 37.78 253 ARG A N 1
ATOM 1995 C CA . ARG A 1 253 ? 6.573 -28.351 9.688 1.00 37.78 253 ARG A CA 1
ATOM 1996 C C . ARG A 1 253 ? 5.672 -29.549 9.384 1.00 37.78 253 ARG A C 1
ATOM 1998 O O . ARG A 1 253 ? 5.077 -30.124 10.296 1.00 37.78 253 ARG A O 1
ATOM 2005 N N . LEU A 1 254 ? 5.563 -29.908 8.115 1.00 30.86 254 LEU A N 1
ATOM 2006 C CA . LEU A 1 254 ? 5.339 -31.291 7.741 1.00 30.86 254 LEU A CA 1
ATOM 2007 C C . LEU A 1 254 ? 6.720 -31.941 7.855 1.00 30.86 254 LEU A C 1
ATOM 2009 O O . LEU A 1 254 ? 7.691 -31.424 7.302 1.00 30.86 254 LEU A O 1
ATOM 2013 N N . GLY A 1 255 ? 6.799 -32.938 8.737 1.00 32.06 255 GLY A N 1
ATOM 2014 C CA . GLY A 1 255 ? 8.031 -33.636 9.102 1.00 32.06 255 GLY A CA 1
ATOM 2015 C C . GLY A 1 255 ? 8.640 -34.464 7.984 1.00 32.06 255 GLY A C 1
ATOM 2016 O O . GLY A 1 255 ? 8.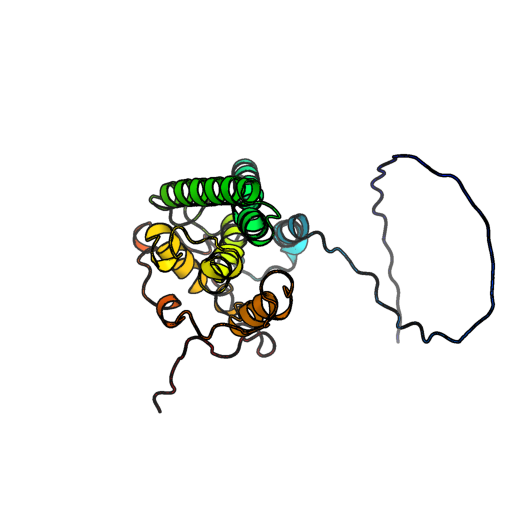031 -34.566 6.897 1.00 32.06 255 GLY A O 1
#

Solvent-accessible surface area (backbone atoms only — not comparable to full-atom values): 15752 Å² total; per-residue (Å²): 140,83,89,83,86,91,86,89,86,84,88,84,81,89,77,89,83,89,87,85,83,87,83,86,88,82,91,78,90,78,79,92,69,84,72,75,79,72,76,80,80,88,78,85,59,68,68,61,49,59,50,41,58,59,68,74,38,54,94,73,55,62,92,43,58,53,73,42,73,48,82,94,47,42,72,67,44,51,55,50,40,52,50,42,40,63,29,44,62,46,13,50,52,42,27,44,68,39,92,43,71,66,52,23,51,60,24,46,54,45,24,52,53,48,52,50,53,50,31,58,57,44,67,82,24,55,29,88,85,34,50,31,54,34,52,57,44,56,65,49,43,68,43,58,76,40,27,58,61,35,34,25,66,78,19,60,52,59,93,57,51,48,85,74,36,67,53,54,33,24,45,50,25,51,46,37,72,34,78,86,40,41,63,71,60,52,64,67,61,53,37,49,48,57,28,50,66,43,37,92,80,33,74,84,35,70,61,74,86,57,62,88,53,56,71,54,75,50,90,43,75,50,66,82,65,46,62,40,69,33,64,95,29,48,81,69,78,83,72,58,84,91,62,56,55,76,91,76,56,71,80,69,82,75,129

Nearest PDB structures (foldseek):
  4pts-assembly1_A  TM=9.996E-01  e=1.722E-24  Gordonia bronchialis DSM 43247
  3m1g-assembly1_A  TM=9.842E-01  e=1.466E-22  Corynebacterium glutamicum
  3m1g-assembly2_C  TM=9.901E-01  e=3.319E-22  Corynebacterium glutamicum
  4g0l-assembly1_B  TM=9.650E-01  e=8.521E-15  Escherichia coli K-12
  4uss-assembly1_A-2  TM=9.708E-01  e=2.137E-14  Populus trichocarpa

Foldseek 3Di:
DDDDDDDDDDDDDDDDDDDDDDDDDDDDDDDDDPPPPDDDDPDDPVPVVVVCVQPVCVVVDDFQFFNQCDPVCNVVLVVLLVLCVVQQVCLLVQLLPPPDPVSNVVSLVSNVVVVVVQLVCLVQALANRHFEHHVSLVSNLVRLVLQQQDSVPNSVNPPDRCVVSLSSLLSSLVQLPAAPHVQQDDSVVSQQCSLQVPCVSHVPSDGDPDDQQLCSNDHSCSCVSPHDHRHSGDGDDHDDPVSGHDDPNPPPPPD

Mean predicted aligned error: 9.88 Å